Protein AF-A0A7K8MSG9-F1 (afdb_monomer)

Secondary structure (DSSP, 8-state):
-HHHHHTTS-HHHHHHHHHHHHHHHHHHHHGGGG--HHHHHHIIIIIHHHHHHHHHHHHHHHHHHHHHHHHHTSHHHHHHHHHHHHHHHT--HHHHHHHHHHHHHTT--HHHHHHHHHHHHHHTTSB-HHHHHHHHHHHHHHH-TTHHHHHHHHHHTTSS-BPPSHHHHHHHHHHHHHHTTS--TTSHHHHHHHT----HHHHHHHHHT-S---SS---SSS--SGGGGGTTS---HHHHHHHHHHHHTSSTT-HHHHHHTTPPP-------S---------------------------------EEEEEEESS-B-HHHHHHHHHHHHHTTEEEEEEES-B--HHHHHHTTSPPP-

Structure (mmCIF, N/CA/C/O backbone):
data_AF-A0A7K8MSG9-F1
#
_entry.id   AF-A0A7K8MSG9-F1
#
loop_
_atom_site.group_PDB
_atom_site.id
_atom_site.type_symbol
_atom_site.label_atom_id
_atom_site.label_alt_id
_atom_site.label_comp_id
_atom_site.label_asym_id
_atom_site.label_entity_id
_atom_site.label_seq_id
_atom_site.pdbx_PDB_ins_code
_atom_site.Cartn_x
_atom_site.Cartn_y
_atom_site.Cartn_z
_atom_site.occupancy
_atom_site.B_iso_or_equiv
_atom_site.auth_seq_id
_atom_site.auth_comp_id
_atom_site.auth_asym_id
_atom_site.auth_atom_id
_atom_site.pdbx_PDB_model_num
ATOM 1 N N . GLN A 1 1 ? 10.309 -0.200 -21.222 1.00 80.06 1 GLN A N 1
ATOM 2 C CA . GLN A 1 1 ? 11.034 -1.409 -20.773 1.00 80.06 1 GLN A CA 1
ATOM 3 C C . GLN A 1 1 ? 11.572 -1.279 -19.346 1.00 80.06 1 GLN A C 1
ATOM 5 O O . GLN A 1 1 ? 11.318 -2.172 -18.553 1.00 80.06 1 GLN A O 1
ATOM 10 N N . VAL A 1 2 ? 12.239 -0.173 -18.978 1.00 89.00 2 VAL A N 1
ATOM 11 C CA . VAL A 1 2 ? 12.734 0.038 -17.596 1.00 89.00 2 VAL A CA 1
ATOM 12 C C . VAL A 1 2 ? 11.602 -0.042 -16.563 1.00 89.00 2 VAL A C 1
ATOM 14 O O . VAL A 1 2 ? 11.668 -0.854 -15.649 1.00 89.00 2 VAL A O 1
ATOM 17 N N . PHE A 1 3 ? 10.507 0.706 -16.755 1.00 92.88 3 PHE A N 1
ATOM 18 C CA . PHE A 1 3 ? 9.394 0.708 -15.797 1.00 92.88 3 PHE A CA 1
ATOM 19 C C . PHE A 1 3 ? 8.785 -0.681 -15.542 1.00 92.88 3 PHE A C 1
ATOM 21 O O . PHE A 1 3 ? 8.486 -1.024 -14.405 1.00 92.88 3 PHE A O 1
ATOM 28 N N . SER A 1 4 ? 8.633 -1.518 -16.575 1.00 92.62 4 SER A N 1
ATOM 29 C CA . SER A 1 4 ? 8.081 -2.871 -16.414 1.00 92.62 4 SER A CA 1
ATOM 30 C C . SER A 1 4 ? 8.958 -3.790 -15.564 1.00 92.62 4 SER A C 1
ATOM 32 O O . SER A 1 4 ? 8.419 -4.728 -14.990 1.00 92.62 4 SER A O 1
ATOM 34 N N . GLN A 1 5 ? 10.264 -3.516 -15.482 1.00 92.12 5 GLN A N 1
ATOM 35 C CA . GLN A 1 5 ? 11.230 -4.296 -14.703 1.00 92.12 5 GLN A CA 1
ATOM 36 C C . GLN A 1 5 ? 11.330 -3.840 -13.244 1.00 92.12 5 GLN A C 1
ATOM 38 O O . GLN A 1 5 ? 11.799 -4.609 -12.423 1.00 92.12 5 GLN A O 1
ATOM 43 N N . ILE A 1 6 ? 10.890 -2.620 -12.915 1.00 94.88 6 ILE A N 1
ATOM 44 C CA . ILE A 1 6 ? 11.023 -2.062 -11.557 1.00 94.88 6 ILE A CA 1
ATOM 45 C C . ILE A 1 6 ? 9.685 -1.861 -10.840 1.00 94.88 6 ILE A C 1
ATOM 47 O O . ILE A 1 6 ? 9.647 -1.832 -9.618 1.00 94.88 6 ILE A O 1
ATOM 51 N N . ARG A 1 7 ? 8.568 -1.714 -11.567 1.00 95.38 7 ARG A N 1
ATOM 52 C CA . ARG A 1 7 ? 7.274 -1.307 -10.977 1.00 95.38 7 ARG A CA 1
ATOM 53 C C . ARG A 1 7 ? 6.658 -2.315 -10.004 1.00 95.38 7 ARG A C 1
ATOM 55 O O . ARG A 1 7 ? 5.761 -1.940 -9.263 1.00 95.38 7 ARG A O 1
ATOM 62 N N . ASN A 1 8 ? 7.058 -3.584 -10.088 1.00 96.19 8 ASN A N 1
ATOM 63 C CA . ASN A 1 8 ? 6.571 -4.648 -9.208 1.00 96.19 8 ASN A CA 1
ATOM 64 C C . ASN A 1 8 ? 7.660 -5.113 -8.227 1.00 96.19 8 ASN A C 1
ATOM 66 O O . ASN A 1 8 ? 7.416 -6.064 -7.495 1.00 96.19 8 ASN A O 1
ATOM 70 N N . GLU A 1 9 ? 8.845 -4.500 -8.249 1.00 95.06 9 GLU A N 1
ATOM 71 C CA . GLU A 1 9 ? 9.951 -4.836 -7.353 1.00 95.06 9 GLU A CA 1
ATOM 72 C C . GLU A 1 9 ? 9.819 -4.060 -6.045 1.00 95.06 9 GLU A C 1
ATOM 74 O O . GLU A 1 9 ? 9.307 -2.935 -6.025 1.00 95.06 9 GLU A O 1
ATOM 79 N N . HIS A 1 10 ? 10.331 -4.621 -4.950 1.00 94.94 10 HIS A N 1
ATOM 80 C CA . HIS A 1 10 ? 10.470 -3.840 -3.727 1.00 94.94 10 HIS A CA 1
ATOM 81 C C . HIS A 1 10 ? 11.502 -2.719 -3.928 1.00 94.94 10 HIS A C 1
ATOM 83 O O . HIS A 1 10 ? 12.544 -2.904 -4.566 1.00 94.94 10 HIS A O 1
ATOM 89 N N . PHE A 1 11 ? 11.236 -1.543 -3.351 1.00 93.94 11 PHE A N 1
ATOM 90 C CA . PHE A 1 11 ? 12.025 -0.332 -3.598 1.00 93.94 11 PHE A CA 1
ATOM 91 C C . PHE A 1 11 ? 13.523 -0.491 -3.277 1.00 93.94 11 PHE A C 1
ATOM 93 O O . PHE A 1 11 ? 14.358 0.100 -3.961 1.00 93.94 11 PHE A O 1
ATOM 100 N N . SER A 1 12 ? 13.880 -1.329 -2.294 1.00 91.06 12 SER A N 1
ATOM 101 C CA . SER A 1 12 ? 15.281 -1.629 -1.939 1.00 91.06 12 SER A CA 1
ATOM 102 C C . SER A 1 12 ? 16.116 -2.135 -3.120 1.00 91.06 12 SER A C 1
ATOM 104 O O . SER A 1 12 ? 17.319 -1.892 -3.166 1.00 91.06 12 SER A O 1
ATOM 106 N N . ASN A 1 13 ? 15.488 -2.808 -4.087 1.00 91.50 13 ASN A N 1
ATOM 107 C CA . ASN A 1 13 ? 16.180 -3.424 -5.220 1.00 91.50 13 ASN A CA 1
ATOM 108 C C . ASN A 1 13 ? 16.263 -2.485 -6.433 1.00 91.50 13 ASN A C 1
ATOM 110 O O . ASN A 1 13 ? 17.098 -2.675 -7.320 1.00 91.50 13 ASN A O 1
ATOM 114 N N . VAL A 1 14 ? 15.420 -1.447 -6.472 1.00 94.00 14 VAL A N 1
ATOM 115 C CA . VAL A 1 14 ? 15.259 -0.569 -7.638 1.00 94.00 14 VAL A CA 1
ATOM 116 C C . VAL A 1 14 ? 16.525 0.240 -7.905 1.00 94.00 14 VAL A C 1
ATOM 118 O O . VAL A 1 14 ? 16.976 0.304 -9.048 1.00 94.00 14 VAL A O 1
ATOM 121 N N . PHE A 1 15 ? 17.144 0.819 -6.873 1.00 91.06 15 PHE A N 1
ATOM 122 C CA . PHE A 1 15 ? 18.346 1.638 -7.057 1.00 91.06 15 PHE A CA 1
ATOM 123 C C . PHE A 1 15 ? 19.514 0.830 -7.644 1.00 91.06 15 PHE A C 1
ATOM 125 O O . PHE A 1 15 ? 20.137 1.256 -8.619 1.00 91.06 15 PHE A O 1
ATOM 132 N N . GLY A 1 16 ? 19.774 -0.365 -7.100 1.00 91.19 16 GLY A N 1
ATOM 133 C CA . GLY A 1 16 ? 20.823 -1.258 -7.600 1.00 91.19 16 GLY A CA 1
ATOM 134 C C . GLY A 1 16 ? 20.595 -1.651 -9.061 1.00 91.19 16 GLY A C 1
ATOM 135 O O . GLY A 1 16 ? 21.520 -1.588 -9.874 1.00 91.19 16 GLY A O 1
ATOM 136 N N . PHE A 1 17 ? 19.344 -1.959 -9.416 1.00 93.19 17 PHE A N 1
ATOM 137 C CA . PHE A 1 17 ? 18.951 -2.251 -10.792 1.00 93.19 17 PHE A CA 1
ATOM 138 C C . PHE A 1 17 ? 19.199 -1.064 -11.739 1.00 93.19 17 PHE A C 1
ATOM 140 O O . PHE A 1 17 ? 19.834 -1.228 -12.784 1.00 93.19 17 PHE A O 1
ATOM 147 N N . LEU A 1 18 ? 18.740 0.139 -11.376 1.00 94.56 18 LEU A N 1
ATOM 148 C CA . LEU A 1 18 ? 18.904 1.342 -12.201 1.00 94.56 18 LEU A CA 1
ATOM 149 C C . LEU A 1 18 ? 20.381 1.714 -12.380 1.00 94.56 18 LEU A C 1
ATOM 151 O O . LEU A 1 18 ? 20.796 2.055 -13.488 1.00 94.56 18 LEU A O 1
ATOM 155 N N . SER A 1 19 ? 21.184 1.588 -11.321 1.00 92.31 19 SER A N 1
ATOM 156 C CA . SER A 1 19 ? 22.629 1.828 -11.363 1.00 92.31 19 SER A CA 1
ATOM 157 C C . SER A 1 19 ? 23.334 0.857 -12.317 1.00 92.31 19 SER A C 1
ATOM 159 O O . SER A 1 19 ? 24.084 1.280 -13.202 1.00 92.31 19 SER A O 1
ATOM 161 N N . GLN A 1 20 ? 23.027 -0.442 -12.231 1.00 93.75 20 GLN A N 1
ATOM 162 C CA . GLN A 1 20 ? 23.583 -1.431 -13.158 1.00 93.75 20 GLN A CA 1
ATOM 163 C C . GLN A 1 20 ? 23.157 -1.163 -14.606 1.00 93.75 20 GLN A C 1
ATOM 165 O O . GLN A 1 20 ? 23.979 -1.219 -15.523 1.00 93.75 20 GLN A O 1
ATOM 170 N N . LYS A 1 21 ? 21.878 -0.843 -14.819 1.00 93.25 21 LYS A N 1
ATOM 171 C CA . LYS A 1 21 ? 21.335 -0.534 -16.143 1.00 93.25 21 LYS A CA 1
ATOM 172 C C . LYS A 1 21 ? 21.991 0.715 -16.748 1.00 93.25 21 LYS A C 1
ATOM 174 O O . LYS A 1 21 ? 22.278 0.713 -17.942 1.00 93.25 21 LYS A O 1
ATOM 179 N N . SER A 1 22 ? 22.296 1.720 -15.925 1.00 92.69 22 SER A N 1
ATOM 180 C CA . SER A 1 22 ? 23.024 2.935 -16.320 1.00 92.69 22 SER A CA 1
ATOM 181 C C . SER A 1 22 ? 24.440 2.627 -16.797 1.00 92.69 22 SER A C 1
ATOM 183 O O . SER A 1 22 ? 24.808 3.011 -17.907 1.00 92.69 22 SER A O 1
ATOM 185 N N . ARG A 1 23 ? 25.201 1.830 -16.033 1.00 93.25 23 ARG A N 1
ATOM 186 C CA . ARG A 1 23 ? 26.548 1.386 -16.442 1.00 93.25 23 ARG A CA 1
ATOM 187 C C . ARG A 1 23 ? 26.525 0.607 -17.756 1.00 93.25 23 ARG A C 1
ATOM 189 O O . ARG A 1 23 ? 27.346 0.858 -18.634 1.00 93.25 23 ARG A O 1
ATOM 196 N N . ASN A 1 24 ? 25.559 -0.297 -17.916 1.00 92.00 24 ASN A N 1
ATOM 197 C CA . ASN A 1 24 ? 25.412 -1.077 -19.145 1.00 92.00 24 ASN A CA 1
ATOM 198 C C . ASN A 1 24 ? 25.095 -0.185 -20.356 1.00 92.00 24 ASN A C 1
ATOM 200 O O . ASN A 1 24 ? 25.636 -0.410 -21.438 1.00 92.00 24 ASN A O 1
ATOM 204 N N . LEU A 1 25 ? 24.235 0.822 -20.179 1.00 90.69 25 LEU A N 1
ATOM 205 C CA . LEU A 1 25 ? 23.882 1.764 -21.237 1.00 90.69 25 LEU A CA 1
ATOM 206 C C . LEU A 1 25 ? 25.076 2.645 -21.625 1.00 90.69 25 LEU A C 1
ATOM 208 O O . LEU A 1 25 ? 25.345 2.825 -22.811 1.00 90.69 25 LEU A O 1
ATOM 212 N N . GLN A 1 26 ? 25.833 3.132 -20.640 1.00 90.38 26 GLN A N 1
ATOM 213 C CA . GLN A 1 26 ? 27.054 3.901 -20.876 1.00 90.38 26 GLN A CA 1
ATOM 214 C C . GLN A 1 26 ? 28.080 3.086 -21.676 1.00 90.38 26 GLN A C 1
ATOM 216 O O . GLN A 1 26 ? 28.599 3.563 -22.684 1.00 90.38 26 GLN A O 1
ATOM 221 N N . ALA A 1 27 ? 28.279 1.815 -21.313 1.00 90.56 27 ALA A N 1
ATOM 222 C CA . ALA A 1 27 ? 29.161 0.917 -22.051 1.00 90.56 27 ALA A CA 1
ATOM 223 C C . ALA A 1 27 ? 28.727 0.723 -23.516 1.00 90.56 27 ALA A C 1
ATOM 225 O O . ALA A 1 27 ? 29.582 0.601 -24.388 1.00 90.56 27 ALA A O 1
ATOM 226 N N . GLN A 1 28 ? 27.422 0.709 -23.819 1.00 87.44 28 GLN A N 1
ATOM 227 C CA . GLN A 1 28 ? 26.929 0.634 -25.203 1.00 87.44 28 GLN A CA 1
ATOM 228 C C . GLN A 1 28 ? 27.224 1.915 -25.991 1.00 87.44 28 GLN A C 1
ATOM 230 O O . GLN A 1 28 ? 27.624 1.833 -27.150 1.00 87.44 28 GLN A O 1
ATOM 235 N N . TYR A 1 29 ? 27.107 3.086 -25.360 1.00 86.19 29 TYR A N 1
ATOM 236 C CA . TYR A 1 29 ? 27.521 4.346 -25.980 1.00 86.19 29 TYR A CA 1
ATOM 237 C C . TYR A 1 29 ? 29.024 4.394 -26.247 1.00 86.19 29 TYR A C 1
ATOM 239 O O . TYR A 1 29 ? 29.430 4.880 -27.300 1.00 86.19 29 TYR A O 1
ATOM 247 N N . ASP A 1 30 ? 29.852 3.891 -25.334 1.00 87.75 30 ASP A N 1
ATOM 248 C CA . ASP A 1 30 ? 31.307 3.956 -25.479 1.00 87.75 30 ASP A CA 1
ATOM 249 C C . ASP A 1 30 ? 31.843 3.046 -26.596 1.00 87.75 30 ASP A C 1
ATOM 251 O O . ASP A 1 30 ? 32.858 3.385 -27.211 1.00 87.75 30 ASP A O 1
ATOM 255 N N . ARG A 1 31 ? 31.117 1.978 -26.972 1.00 85.44 31 ARG A N 1
ATOM 256 C CA . ARG A 1 31 ? 31.456 1.117 -28.130 1.00 85.44 31 ARG A CA 1
ATOM 257 C C . ARG A 1 31 ? 31.574 1.886 -29.443 1.00 85.44 31 ARG A C 1
ATOM 259 O O . ARG A 1 31 ? 32.339 1.476 -30.311 1.00 85.44 31 ARG A O 1
ATOM 266 N N . ARG A 1 32 ? 30.888 3.029 -29.580 1.00 80.62 32 ARG A N 1
ATOM 267 C CA . ARG A 1 32 ? 30.982 3.889 -30.773 1.00 80.62 32 ARG A CA 1
ATOM 268 C C . ARG A 1 32 ? 32.409 4.366 -31.062 1.00 80.62 32 ARG A C 1
ATOM 270 O O . ARG A 1 32 ? 32.711 4.726 -32.191 1.00 80.62 32 ARG A O 1
ATOM 277 N N . ARG A 1 33 ? 33.280 4.409 -30.044 1.00 80.25 33 ARG A N 1
ATOM 278 C CA . ARG A 1 33 ? 34.649 4.940 -30.155 1.00 80.25 33 ARG A CA 1
ATOM 279 C C . ARG A 1 33 ? 35.606 4.020 -30.926 1.00 80.25 33 ARG A C 1
ATOM 281 O O . ARG A 1 33 ? 36.705 4.461 -31.232 1.00 80.25 33 ARG A O 1
ATOM 288 N N . GLY A 1 34 ? 35.206 2.784 -31.234 1.00 82.00 34 GLY A N 1
ATOM 289 C CA . GLY A 1 34 ? 36.027 1.803 -31.956 1.00 82.00 34 GLY A CA 1
ATOM 290 C C . GLY A 1 34 ? 35.376 1.226 -33.215 1.00 82.00 34 GLY A C 1
ATOM 291 O O . GLY A 1 34 ? 35.821 0.187 -33.687 1.00 82.00 34 GLY A O 1
ATOM 292 N N . MET A 1 35 ? 34.308 1.847 -33.724 1.00 89.06 35 MET A N 1
ATOM 293 C CA . MET A 1 35 ? 33.580 1.363 -34.904 1.00 89.06 35 MET A CA 1
ATOM 294 C C . MET A 1 35 ? 34.211 1.860 -36.208 1.00 89.06 35 MET A C 1
ATOM 296 O O . MET A 1 35 ? 34.631 3.017 -36.294 1.00 89.06 35 MET A O 1
ATOM 300 N N . ASP A 1 36 ? 34.206 1.014 -37.240 1.00 91.12 36 ASP A N 1
ATOM 301 C CA . ASP A 1 36 ? 34.500 1.445 -38.609 1.00 91.12 36 ASP A CA 1
ATOM 302 C C . ASP A 1 36 ? 33.344 2.281 -39.208 1.00 91.12 36 ASP A C 1
ATOM 304 O O . ASP A 1 36 ? 32.271 2.432 -38.619 1.00 91.12 36 ASP A O 1
ATOM 308 N N . ILE A 1 37 ? 33.546 2.847 -40.400 1.00 88.75 37 ILE A N 1
ATOM 309 C CA . ILE A 1 37 ? 32.566 3.738 -41.049 1.00 88.75 37 ILE A CA 1
ATOM 310 C C . ILE A 1 37 ? 31.236 3.022 -41.347 1.00 88.75 37 ILE A C 1
ATOM 312 O O . ILE A 1 37 ? 30.167 3.629 -41.224 1.00 88.75 37 ILE A O 1
ATOM 316 N N . LYS A 1 38 ? 31.279 1.742 -41.733 1.00 91.19 38 LYS A N 1
ATOM 317 C CA . LYS A 1 38 ? 30.081 0.954 -42.048 1.00 91.19 38 LYS A CA 1
ATOM 318 C C . LYS A 1 38 ? 29.300 0.661 -40.767 1.00 91.19 38 LYS A C 1
ATOM 320 O O . LYS A 1 38 ? 28.112 0.965 -40.697 1.00 91.19 38 LYS A O 1
ATOM 325 N N . GLN A 1 39 ? 29.994 0.190 -39.736 1.00 89.75 39 GLN A N 1
ATOM 326 C CA . GLN A 1 39 ? 29.451 -0.057 -38.401 1.00 89.75 39 GLN A CA 1
ATOM 327 C C . GLN A 1 39 ? 28.872 1.216 -37.775 1.00 89.75 39 GLN A C 1
ATOM 329 O O . GLN A 1 39 ? 27.805 1.173 -37.170 1.00 89.75 39 GLN A O 1
ATOM 334 N N . MET A 1 40 ? 29.521 2.369 -37.964 1.00 90.62 40 MET A N 1
ATOM 335 C CA . MET A 1 40 ? 29.016 3.656 -37.483 1.00 90.62 40 MET A CA 1
ATOM 336 C C . MET A 1 40 ? 27.704 4.048 -38.175 1.00 90.62 40 MET A C 1
ATOM 338 O O . MET A 1 40 ? 26.776 4.527 -37.519 1.00 90.62 40 MET A O 1
ATOM 342 N N . LYS A 1 41 ? 27.592 3.835 -39.492 1.00 89.88 41 LYS A N 1
ATOM 343 C CA . LYS A 1 41 ? 26.352 4.103 -40.236 1.00 89.88 41 LYS A CA 1
ATOM 344 C C . LYS A 1 41 ? 25.210 3.199 -39.762 1.00 89.88 41 LYS A C 1
ATOM 346 O O . LYS A 1 41 ? 24.092 3.685 -39.559 1.00 89.88 41 LYS A O 1
ATOM 351 N N . ASP A 1 42 ? 25.494 1.919 -39.544 1.00 89.69 42 ASP A N 1
ATOM 352 C CA . ASP A 1 42 ? 24.520 0.952 -39.031 1.00 89.69 42 ASP A CA 1
ATOM 353 C C . ASP A 1 42 ? 24.086 1.321 -37.601 1.00 89.69 42 ASP A C 1
ATOM 355 O O . ASP A 1 42 ? 22.894 1.444 -37.325 1.00 89.69 42 ASP A O 1
ATOM 359 N N . PHE A 1 43 ? 25.032 1.665 -36.724 1.00 89.00 43 PHE A N 1
ATOM 360 C CA . PHE A 1 43 ? 24.757 2.118 -35.358 1.00 89.00 43 PHE A CA 1
ATOM 361 C C . PHE A 1 43 ? 23.875 3.377 -35.308 1.00 89.00 43 PHE A C 1
ATOM 363 O O . PHE A 1 43 ? 22.890 3.435 -34.564 1.00 89.00 43 PHE A O 1
ATOM 370 N N . VAL A 1 44 ? 24.201 4.400 -36.105 1.00 89.38 44 VAL A N 1
ATOM 371 C CA . VAL A 1 44 ? 23.433 5.656 -36.146 1.00 89.38 44 VAL A CA 1
ATOM 372 C C . VAL A 1 44 ? 22.019 5.422 -36.678 1.00 89.38 44 VAL A C 1
ATOM 374 O O . VAL A 1 44 ? 21.070 6.013 -36.156 1.00 89.38 44 VAL A O 1
ATOM 377 N N . SER A 1 45 ? 21.873 4.574 -37.698 1.00 89.69 45 SER A N 1
ATOM 378 C CA . SER A 1 45 ? 20.581 4.332 -38.347 1.00 89.69 45 SER A CA 1
ATOM 379 C C . SER A 1 45 ? 19.671 3.379 -37.566 1.00 89.69 45 SER A C 1
ATOM 381 O O . SER A 1 45 ? 18.458 3.590 -37.564 1.00 89.69 45 SER A O 1
ATOM 383 N N . GLN A 1 46 ? 20.227 2.380 -36.874 1.00 89.00 46 GLN A N 1
ATOM 384 C CA . GLN A 1 46 ? 19.447 1.303 -36.251 1.00 89.00 46 GLN A CA 1
ATOM 385 C C . GLN A 1 46 ? 19.380 1.390 -34.718 1.00 89.00 46 GLN A C 1
ATOM 387 O O . GLN A 1 46 ? 18.326 1.123 -34.140 1.00 89.00 46 GLN A O 1
ATOM 392 N N . GLU A 1 47 ? 20.453 1.804 -34.037 1.00 89.00 47 GLU A N 1
ATOM 393 C CA . GLU A 1 47 ? 20.573 1.653 -32.574 1.00 89.00 47 GLU A CA 1
ATOM 394 C C . GLU A 1 47 ? 20.474 2.979 -31.805 1.00 89.00 47 GLU A C 1
ATOM 396 O O . GLU A 1 47 ? 19.834 3.055 -30.749 1.00 89.00 47 GLU A O 1
ATOM 401 N N . LEU A 1 48 ? 21.059 4.059 -32.338 1.00 88.25 48 LEU A N 1
ATOM 402 C CA . LEU A 1 48 ? 21.228 5.329 -31.620 1.00 88.25 48 LEU A CA 1
ATOM 403 C C . LEU A 1 48 ? 19.904 5.934 -31.130 1.00 88.25 48 LEU A C 1
ATOM 405 O O . LEU A 1 48 ? 19.839 6.504 -30.037 1.00 88.25 48 LEU A O 1
ATOM 409 N N . LYS A 1 49 ? 18.837 5.823 -31.927 1.00 90.12 49 LYS A N 1
ATOM 410 C CA . LYS A 1 49 ? 17.513 6.337 -31.549 1.00 90.12 49 LYS A CA 1
ATOM 411 C C . LYS A 1 49 ? 16.958 5.598 -30.326 1.00 90.12 49 LYS A C 1
ATOM 413 O O . LYS A 1 49 ? 16.465 6.251 -29.404 1.00 90.12 49 LYS A O 1
ATOM 418 N N . GLY A 1 50 ? 17.079 4.269 -30.302 1.00 89.50 50 GLY A N 1
ATOM 419 C CA . GLY A 1 50 ? 16.660 3.435 -29.173 1.00 89.50 50 GLY A CA 1
ATOM 420 C C . GLY A 1 50 ? 17.469 3.746 -27.915 1.00 89.50 50 GLY A C 1
ATOM 421 O O . GLY A 1 50 ? 16.892 4.032 -26.866 1.00 89.50 50 GLY A O 1
ATOM 422 N N . LEU A 1 51 ? 18.795 3.826 -28.052 1.00 88.88 51 LEU A N 1
ATOM 423 C CA . LEU A 1 51 ? 19.718 4.179 -26.968 1.00 88.88 51 LEU A CA 1
ATOM 424 C C . LEU A 1 51 ? 19.423 5.555 -26.354 1.00 88.88 51 LEU A C 1
ATOM 426 O O . LEU A 1 51 ? 19.473 5.721 -25.133 1.00 88.88 51 LEU A O 1
ATOM 430 N N . LYS A 1 52 ? 19.105 6.567 -27.174 1.00 89.31 52 LYS A N 1
ATOM 431 C CA . LYS A 1 52 ? 18.728 7.908 -26.684 1.00 89.31 52 LYS A CA 1
ATOM 432 C C . LYS A 1 52 ? 17.423 7.877 -25.897 1.00 89.31 52 LYS A C 1
ATOM 434 O O . LYS A 1 52 ? 17.317 8.519 -24.849 1.00 89.31 52 LYS A O 1
ATOM 439 N N . GLN A 1 53 ? 16.431 7.135 -26.384 1.00 90.25 53 GLN A N 1
ATOM 440 C CA . GLN A 1 53 ? 15.156 6.985 -25.690 1.00 90.25 53 GLN A CA 1
ATOM 441 C C . GLN A 1 53 ? 15.327 6.243 -24.359 1.00 90.25 53 GLN A C 1
ATOM 443 O O . GLN A 1 53 ? 14.777 6.678 -23.345 1.00 90.25 53 GLN A O 1
ATOM 448 N N . GLU A 1 54 ? 16.109 5.162 -24.342 1.00 89.81 54 GLU A N 1
ATOM 449 C CA . GLU A 1 54 ? 16.396 4.402 -23.126 1.00 89.81 54 GLU A CA 1
ATOM 450 C C . GLU A 1 54 ? 17.138 5.256 -22.094 1.00 89.81 54 GLU A C 1
ATOM 452 O O . GLU A 1 54 ? 16.739 5.265 -20.930 1.00 89.81 54 GLU A O 1
ATOM 457 N N . HIS A 1 55 ? 18.115 6.063 -22.523 1.00 90.31 55 HIS A N 1
ATOM 458 C CA . HIS A 1 55 ? 18.808 7.014 -21.650 1.00 90.31 55 HIS A CA 1
ATOM 459 C C . HIS A 1 55 ? 17.837 8.003 -21.001 1.00 90.31 55 HIS A C 1
ATOM 461 O O . HIS A 1 55 ? 17.837 8.158 -19.782 1.00 90.31 55 HIS A O 1
ATOM 467 N N . ARG A 1 56 ? 16.963 8.645 -21.790 1.00 91.25 56 ARG A N 1
ATOM 468 C CA . ARG A 1 56 ? 15.978 9.607 -21.266 1.00 91.25 56 ARG A CA 1
ATOM 469 C C . ARG A 1 56 ? 15.054 8.973 -20.222 1.00 91.25 56 ARG A C 1
ATOM 471 O O . ARG A 1 56 ? 14.818 9.569 -19.173 1.00 91.25 56 ARG A O 1
ATOM 478 N N . LEU A 1 57 ? 14.519 7.784 -20.510 1.00 90.44 57 LEU A N 1
ATOM 479 C CA . LEU A 1 57 ? 13.625 7.077 -19.586 1.00 90.44 57 LEU A CA 1
ATOM 480 C C . LEU A 1 57 ? 14.360 6.626 -18.320 1.00 90.44 57 LEU A C 1
ATOM 482 O O . LEU A 1 57 ? 13.800 6.699 -17.228 1.00 90.44 57 LEU A O 1
ATOM 486 N N . LEU A 1 58 ? 15.611 6.187 -18.453 1.00 93.69 58 LEU A N 1
ATOM 487 C CA . LEU A 1 58 ? 16.434 5.793 -17.319 1.00 93.69 58 LEU A CA 1
ATOM 488 C C . LEU A 1 58 ? 16.732 6.983 -16.399 1.00 93.69 58 LEU A C 1
ATOM 490 O O . LEU A 1 58 ? 16.527 6.867 -15.193 1.00 93.69 58 LEU A O 1
ATOM 494 N N . SER A 1 59 ? 17.124 8.135 -16.953 1.00 93.31 59 SER A N 1
ATOM 495 C CA . SER A 1 59 ? 17.348 9.363 -16.176 1.00 93.31 59 SER A CA 1
ATOM 496 C C . SER A 1 59 ? 16.097 9.797 -15.408 1.00 93.31 59 SER A C 1
ATOM 498 O O . SER A 1 59 ? 16.196 10.165 -14.240 1.00 93.31 59 SER A O 1
ATOM 500 N N . LEU A 1 60 ? 14.912 9.694 -16.025 1.00 94.75 60 LEU A N 1
ATOM 501 C CA . LEU A 1 60 ? 13.642 9.984 -15.352 1.00 94.75 60 LEU A CA 1
ATOM 502 C C . LEU A 1 60 ? 13.422 9.070 -14.135 1.00 94.75 60 LEU A C 1
ATOM 504 O O . LEU A 1 60 ? 13.069 9.545 -13.056 1.00 94.75 60 LEU A O 1
ATOM 508 N N . HIS A 1 61 ? 13.644 7.762 -14.291 1.00 95.38 61 HIS A N 1
ATOM 509 C CA . HIS A 1 61 ? 13.473 6.806 -13.196 1.00 95.38 61 HIS A CA 1
ATOM 510 C C . HIS A 1 61 ? 14.525 6.962 -12.093 1.00 95.38 61 HIS A C 1
ATOM 512 O O . HIS A 1 61 ? 14.188 6.772 -10.927 1.00 95.38 61 HIS A O 1
ATOM 518 N N . ILE A 1 62 ? 15.759 7.349 -12.430 1.00 94.50 62 ILE A N 1
ATOM 519 C CA . ILE A 1 62 ? 16.798 7.682 -11.443 1.00 94.50 62 ILE A CA 1
ATOM 520 C C . ILE A 1 62 ? 16.364 8.893 -10.609 1.00 94.50 62 ILE A C 1
ATOM 522 O O . ILE A 1 62 ? 16.325 8.788 -9.386 1.00 94.50 62 ILE A O 1
ATOM 526 N N . GLY A 1 63 ? 15.927 9.989 -11.240 1.00 94.81 63 GLY A N 1
ATOM 527 C CA . GLY A 1 63 ? 15.461 11.180 -10.514 1.00 94.81 63 GLY A CA 1
ATOM 528 C C . GLY A 1 63 ? 14.242 10.911 -9.616 1.00 94.81 63 GLY A C 1
ATOM 529 O O . GLY A 1 63 ? 14.155 11.420 -8.493 1.00 94.81 63 GLY A O 1
ATOM 530 N N . ALA A 1 64 ? 13.322 10.047 -10.065 1.00 94.75 64 ALA A N 1
ATOM 531 C CA . ALA A 1 64 ? 12.209 9.579 -9.238 1.00 94.75 64 ALA A CA 1
ATOM 532 C C . ALA A 1 64 ? 12.697 8.728 -8.050 1.00 94.75 64 ALA A C 1
ATOM 534 O O . ALA A 1 64 ? 12.260 8.938 -6.918 1.00 94.75 64 ALA A O 1
ATOM 535 N N . CYS A 1 65 ? 13.631 7.800 -8.288 1.00 94.88 65 CYS A N 1
ATOM 53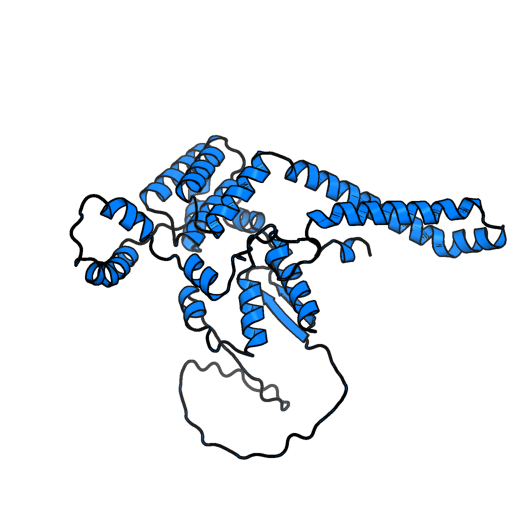6 C CA . CYS A 1 65 ? 14.225 6.959 -7.250 1.00 94.88 65 CYS A CA 1
ATOM 537 C C . CYS A 1 65 ? 14.943 7.797 -6.182 1.00 94.88 65 CYS A C 1
ATOM 539 O O . CYS A 1 65 ? 14.763 7.553 -4.991 1.00 94.88 65 CYS A O 1
ATOM 541 N N . GLU A 1 66 ? 15.711 8.808 -6.586 1.00 94.06 66 GLU A N 1
ATOM 542 C CA . GLU A 1 66 ? 16.395 9.727 -5.670 1.00 94.06 66 GLU A CA 1
ATOM 543 C C . GLU A 1 66 ? 15.407 10.525 -4.814 1.00 94.06 66 GLU A C 1
ATOM 545 O O . GLU A 1 66 ? 15.595 10.651 -3.604 1.00 94.06 66 GLU A O 1
ATOM 550 N N . SER A 1 67 ? 14.322 11.020 -5.416 1.00 95.12 67 SER A N 1
ATOM 551 C CA . SER A 1 67 ? 13.263 11.733 -4.688 1.00 95.12 67 SER A CA 1
ATOM 552 C C . SER A 1 67 ? 12.594 10.853 -3.629 1.00 95.12 67 SER A C 1
ATOM 554 O O . SER A 1 67 ? 12.388 11.296 -2.499 1.00 95.12 67 SER A O 1
ATOM 556 N N . ILE A 1 68 ? 12.305 9.589 -3.960 1.00 94.44 68 ILE A N 1
ATOM 557 C CA . ILE A 1 68 ? 11.744 8.625 -3.002 1.00 94.44 68 ILE A CA 1
ATOM 558 C C . ILE A 1 68 ? 12.759 8.315 -1.895 1.00 94.44 68 ILE A C 1
ATOM 560 O O . ILE A 1 68 ? 12.394 8.306 -0.718 1.00 94.44 68 ILE A O 1
ATOM 564 N N . MET A 1 69 ? 14.035 8.113 -2.244 1.00 91.81 69 MET A N 1
ATOM 565 C CA . MET A 1 69 ? 15.094 7.814 -1.276 1.00 91.81 69 MET A CA 1
ATOM 566 C C . MET A 1 69 ? 15.245 8.938 -0.246 1.00 91.81 69 MET A C 1
ATOM 568 O O . MET A 1 69 ? 15.269 8.660 0.950 1.00 91.81 69 MET A O 1
ATOM 572 N N . LYS A 1 70 ? 15.231 10.203 -0.692 1.00 93.75 70 LYS A N 1
ATOM 573 C CA . LYS A 1 70 ? 15.274 11.382 0.190 1.00 93.75 70 LYS A CA 1
ATOM 574 C C . LYS A 1 70 ? 14.130 11.416 1.206 1.00 93.75 70 LYS A C 1
ATOM 576 O O . LYS A 1 70 ? 14.325 11.932 2.301 1.00 93.75 70 LYS A O 1
ATOM 581 N N . LYS A 1 71 ? 12.937 10.907 0.860 1.00 91.69 71 LYS A N 1
ATOM 582 C CA . LYS A 1 71 ? 11.820 10.780 1.815 1.00 91.69 71 LYS A CA 1
ATOM 583 C C . LYS A 1 71 ? 12.021 9.578 2.741 1.00 91.69 71 LYS A C 1
ATOM 585 O O . LYS A 1 71 ? 11.847 9.725 3.945 1.00 91.69 71 LYS A O 1
ATOM 590 N N . LYS A 1 72 ? 12.425 8.423 2.201 1.00 90.06 72 LYS A N 1
ATOM 591 C CA . LYS A 1 72 ? 12.613 7.178 2.965 1.00 90.06 72 LYS A CA 1
ATOM 592 C C . LYS A 1 72 ? 13.678 7.310 4.059 1.00 90.06 72 LYS A C 1
ATOM 594 O O . LYS A 1 72 ? 13.532 6.686 5.098 1.00 90.06 72 LYS A O 1
ATOM 599 N N . THR A 1 73 ? 14.728 8.103 3.858 1.00 90.00 73 THR A N 1
ATOM 600 C CA . THR A 1 73 ? 15.805 8.280 4.853 1.00 90.00 73 THR A CA 1
ATOM 601 C C . THR A 1 73 ? 15.461 9.249 5.986 1.00 90.00 73 THR A C 1
ATOM 603 O O . THR A 1 73 ? 16.278 9.427 6.884 1.00 90.00 73 THR A O 1
ATOM 606 N N . LYS A 1 74 ? 14.296 9.912 5.956 1.00 92.88 74 LYS A N 1
ATOM 607 C CA . LYS A 1 74 ? 13.880 10.812 7.040 1.00 92.88 74 LYS A CA 1
ATOM 608 C C . LYS A 1 74 ? 13.485 10.017 8.282 1.00 92.88 74 LYS A C 1
ATOM 610 O O . LYS A 1 74 ? 12.817 8.993 8.161 1.00 92.88 74 LYS A O 1
ATOM 615 N N . GLN A 1 75 ? 13.839 10.537 9.456 1.00 91.56 75 GLN A N 1
ATOM 616 C CA . GLN A 1 75 ? 13.500 9.928 10.743 1.00 91.56 75 GLN A CA 1
ATOM 617 C C . GLN A 1 75 ? 11.984 9.765 10.917 1.00 91.56 75 GLN A C 1
ATOM 619 O O . GLN A 1 75 ? 11.540 8.646 11.154 1.00 91.56 75 GLN A O 1
ATOM 624 N N . ASP A 1 76 ? 11.194 10.814 10.653 1.00 90.31 76 ASP A N 1
ATOM 625 C CA . ASP A 1 76 ? 9.725 10.758 10.774 1.00 90.31 76 ASP A CA 1
ATOM 626 C C . ASP A 1 76 ? 9.110 9.613 9.937 1.00 90.31 76 ASP A C 1
ATOM 628 O O . ASP A 1 76 ? 8.159 8.950 10.349 1.00 90.31 76 ASP A O 1
ATOM 632 N N . PHE A 1 77 ? 9.676 9.334 8.753 1.00 92.75 77 PHE A N 1
ATOM 633 C CA . PHE A 1 77 ? 9.214 8.233 7.904 1.00 92.75 77 PHE A CA 1
ATOM 634 C C . PHE A 1 77 ? 9.516 6.866 8.532 1.00 92.75 77 PHE A C 1
ATOM 636 O O . PHE A 1 77 ? 8.677 5.970 8.476 1.00 92.75 77 PHE A O 1
ATOM 643 N N . GLN A 1 78 ? 10.701 6.694 9.121 1.00 93.69 78 GLN A N 1
ATOM 644 C CA . GLN A 1 78 ? 11.088 5.442 9.779 1.00 93.69 78 GLN A CA 1
ATOM 645 C C . GLN A 1 78 ? 10.252 5.180 11.032 1.00 93.69 78 GLN A C 1
ATOM 647 O O . GLN A 1 78 ? 9.819 4.050 11.249 1.00 93.69 78 GLN A O 1
ATOM 652 N N . GLU A 1 79 ? 9.977 6.218 11.820 1.00 94.19 79 GLU A N 1
ATOM 653 C CA . GLU A 1 79 ? 9.121 6.123 13.006 1.00 94.19 79 GLU A CA 1
ATOM 654 C C . GLU A 1 79 ? 7.673 5.786 12.630 1.00 94.19 79 GLU A C 1
ATOM 656 O O . GLU A 1 79 ? 7.078 4.896 13.235 1.00 94.19 79 GLU A O 1
ATOM 661 N N . THR A 1 80 ? 7.149 6.389 11.556 1.00 95.25 80 THR A N 1
ATOM 662 C CA . THR A 1 80 ? 5.821 6.046 11.018 1.00 95.25 80 THR A CA 1
ATOM 663 C C . THR A 1 80 ? 5.745 4.577 10.601 1.00 95.25 80 THR A C 1
ATOM 665 O O . THR A 1 80 ? 4.814 3.877 10.989 1.00 95.25 80 THR A O 1
ATOM 668 N N . ILE A 1 81 ? 6.732 4.083 9.845 1.00 94.62 81 ILE A N 1
ATOM 669 C CA . ILE A 1 81 ? 6.784 2.671 9.427 1.00 94.62 81 ILE A CA 1
ATOM 670 C C . ILE A 1 81 ? 6.890 1.740 10.637 1.00 94.62 81 ILE A C 1
ATOM 672 O O . ILE A 1 81 ? 6.224 0.707 10.672 1.00 94.62 81 ILE A O 1
ATOM 676 N N . LYS A 1 82 ? 7.691 2.107 11.644 1.00 94.62 82 LYS A N 1
ATOM 677 C CA . LYS A 1 82 ? 7.805 1.342 12.889 1.00 94.62 82 LYS A CA 1
ATOM 678 C C . LYS A 1 82 ? 6.447 1.230 13.586 1.00 94.62 82 LYS A C 1
ATOM 680 O O . LYS A 1 82 ? 6.056 0.122 13.933 1.00 94.62 82 LYS A O 1
ATOM 685 N N . ALA A 1 83 ? 5.718 2.337 13.729 1.00 95.50 83 ALA A N 1
ATOM 686 C CA . ALA A 1 83 ? 4.380 2.331 14.316 1.00 95.50 83 ALA A CA 1
ATOM 687 C C . ALA A 1 83 ? 3.388 1.496 13.483 1.00 95.50 83 ALA A C 1
ATOM 689 O O . ALA A 1 83 ? 2.659 0.680 14.044 1.00 95.50 83 ALA A O 1
ATOM 690 N N . GLU A 1 84 ? 3.389 1.631 12.149 1.00 96.06 84 GLU A N 1
ATOM 691 C CA . GLU A 1 84 ? 2.550 0.806 11.265 1.00 96.06 84 GLU A CA 1
ATOM 692 C C . GLU A 1 84 ? 2.838 -0.699 11.461 1.00 96.06 84 GLU A C 1
ATOM 694 O O . GLU A 1 84 ? 1.902 -1.490 11.579 1.00 96.06 84 GLU A O 1
ATOM 699 N N . HIS A 1 85 ? 4.110 -1.102 11.555 1.00 94.81 85 HIS A N 1
ATOM 700 C CA . HIS A 1 85 ? 4.496 -2.500 11.783 1.00 94.81 85 HIS A CA 1
ATOM 701 C C . HIS A 1 85 ? 4.099 -3.002 13.179 1.00 94.81 85 HIS A C 1
ATOM 703 O O . HIS A 1 85 ? 3.495 -4.070 13.281 1.00 94.81 85 HIS A O 1
ATOM 709 N N . SER A 1 86 ? 4.356 -2.226 14.240 1.00 93.38 86 SER A N 1
ATOM 710 C CA . SER A 1 86 ? 3.965 -2.581 15.613 1.00 93.38 86 SER A CA 1
ATOM 711 C C . SER A 1 86 ? 2.458 -2.838 15.726 1.00 93.38 86 SER A C 1
ATOM 713 O O . SER A 1 86 ? 2.042 -3.849 16.299 1.00 93.38 86 SER A O 1
ATOM 715 N N . LEU A 1 87 ? 1.634 -1.993 15.094 1.00 94.31 87 LEU A N 1
ATOM 716 C CA . LEU A 1 87 ? 0.179 -2.170 15.047 1.00 94.31 87 LEU A CA 1
ATOM 717 C C . LEU A 1 87 ? -0.236 -3.457 14.318 1.00 94.31 87 LEU A C 1
ATOM 719 O O . LEU A 1 87 ? -1.121 -4.175 14.786 1.00 94.31 87 LEU A O 1
ATOM 723 N N . LEU A 1 88 ? 0.408 -3.777 13.193 1.00 94.12 88 LEU A N 1
ATOM 724 C CA . LEU A 1 88 ? 0.127 -4.994 12.421 1.00 94.12 88 LEU A CA 1
ATOM 725 C C . LEU A 1 88 ? 0.516 -6.272 13.180 1.00 94.12 88 LEU A C 1
ATOM 727 O O . LEU A 1 88 ? -0.205 -7.273 13.135 1.00 94.12 88 LEU A O 1
ATOM 731 N N . GLU A 1 89 ? 1.633 -6.239 13.901 1.00 90.19 89 GLU A N 1
ATOM 732 C CA . GLU A 1 89 ? 2.085 -7.338 14.759 1.00 90.19 89 GLU A CA 1
ATOM 733 C C . GLU A 1 89 ? 1.248 -7.450 16.045 1.00 90.19 89 GLU A C 1
ATOM 735 O O . GLU A 1 89 ? 1.130 -8.529 16.640 1.00 90.19 89 GLU A O 1
ATOM 740 N N . GLY A 1 90 ? 0.602 -6.351 16.439 1.00 86.56 90 GLY A N 1
ATOM 741 C CA . GLY A 1 90 ? -0.203 -6.255 17.647 1.00 86.56 90 GLY A CA 1
ATOM 742 C C . GLY A 1 90 ? 0.635 -6.120 18.921 1.00 86.56 90 GLY A C 1
ATOM 743 O O . GLY A 1 90 ? 0.185 -6.573 19.985 1.00 86.56 90 GLY A O 1
ATOM 744 N N . PHE A 1 91 ? 1.831 -5.543 18.793 1.00 85.56 91 PHE A N 1
ATOM 745 C CA . PHE A 1 91 ? 2.738 -5.167 19.878 1.00 85.56 91 PHE A CA 1
ATOM 746 C C . PHE A 1 91 ? 2.714 -3.654 20.097 1.00 85.56 91 PHE A C 1
ATOM 748 O O . PHE A 1 91 ? 2.282 -2.905 19.225 1.00 85.56 91 PHE A O 1
ATOM 755 N N . ASP A 1 92 ? 3.162 -3.217 21.275 1.00 86.50 92 ASP A N 1
ATOM 756 C CA . ASP A 1 92 ? 3.416 -1.807 21.590 1.00 86.50 92 ASP A CA 1
ATOM 757 C C . ASP A 1 92 ? 2.261 -0.860 21.197 1.00 86.50 92 ASP A C 1
ATOM 759 O O . ASP A 1 92 ? 2.447 0.213 20.620 1.00 86.50 92 ASP A O 1
ATOM 763 N N . VAL A 1 93 ? 1.017 -1.289 21.457 1.00 88.81 93 VAL A N 1
ATOM 764 C CA . VAL A 1 93 ? -0.197 -0.547 21.064 1.00 88.81 93 VAL A CA 1
ATOM 765 C C . VAL A 1 93 ? -0.268 0.799 21.787 1.00 88.81 93 VAL A C 1
ATOM 767 O O . VAL A 1 93 ? -0.723 1.789 21.213 1.00 88.81 93 VAL A O 1
ATOM 770 N N . ARG A 1 94 ? 0.206 0.861 23.038 1.00 90.62 94 ARG A N 1
ATOM 771 C CA . ARG A 1 94 ? 0.234 2.104 23.823 1.00 90.62 94 ARG A CA 1
ATOM 772 C C . ARG A 1 94 ? 1.256 3.077 23.254 1.00 90.62 94 ARG A C 1
ATOM 774 O O . ARG A 1 94 ? 0.921 4.229 23.029 1.00 90.62 94 ARG A O 1
ATOM 781 N N . GLU A 1 95 ? 2.455 2.597 22.955 1.00 93.12 95 GLU A N 1
ATOM 782 C CA . GLU A 1 95 ? 3.535 3.367 22.344 1.00 93.12 95 GLU A CA 1
ATOM 783 C C . GLU A 1 95 ? 3.124 3.862 20.954 1.00 93.12 95 GLU A C 1
ATOM 785 O O . GLU A 1 95 ? 3.342 5.023 20.621 1.00 93.12 95 GLU A O 1
ATOM 790 N N . SER A 1 96 ? 2.455 3.013 20.170 1.00 95.00 96 SER A N 1
ATOM 791 C CA . SER A 1 96 ? 1.883 3.390 18.874 1.00 95.00 96 SER A CA 1
ATOM 792 C C . SER A 1 96 ? 0.798 4.457 19.030 1.00 95.00 96 SER A C 1
ATOM 794 O O . SER A 1 96 ? 0.730 5.382 18.228 1.00 95.00 96 SER A O 1
ATOM 796 N N . THR A 1 97 ? -0.027 4.374 20.079 1.00 95.44 97 THR A N 1
ATOM 797 C CA . THR A 1 97 ? -1.028 5.405 20.396 1.00 95.44 97 THR A CA 1
ATOM 798 C C . THR A 1 97 ? -0.354 6.725 20.767 1.00 95.44 97 THR A C 1
ATOM 800 O O . THR A 1 97 ? -0.706 7.751 20.195 1.00 95.44 97 THR A O 1
ATOM 803 N N . SER A 1 98 ? 0.662 6.707 21.635 1.00 96.81 98 SER A N 1
ATOM 804 C CA . SER A 1 98 ? 1.430 7.905 21.999 1.00 96.81 98 SER A CA 1
ATOM 805 C C . SER A 1 98 ? 2.162 8.521 20.805 1.00 96.81 98 SER A C 1
ATOM 807 O O . SER A 1 98 ? 2.197 9.740 20.677 1.00 96.81 98 SER A O 1
ATOM 809 N N . PHE A 1 99 ? 2.687 7.703 19.889 1.00 97.50 99 PHE A N 1
ATOM 810 C CA . PHE A 1 99 ? 3.254 8.195 18.632 1.00 97.50 99 PHE A CA 1
ATOM 811 C C . PHE A 1 99 ? 2.202 8.916 17.774 1.00 97.50 99 PHE A C 1
ATOM 813 O O . PHE A 1 99 ? 2.491 9.955 17.185 1.00 97.50 99 PHE A O 1
ATOM 820 N N . ILE A 1 100 ? 0.970 8.397 17.713 1.00 98.12 100 ILE A N 1
ATOM 821 C CA . ILE A 1 100 ? -0.133 9.048 16.990 1.00 98.12 100 ILE A CA 1
ATOM 822 C C . ILE A 1 100 ? -0.503 10.386 17.639 1.00 98.12 100 ILE A C 1
ATOM 824 O O . ILE A 1 100 ? -0.713 11.353 16.908 1.00 98.12 100 ILE A O 1
ATOM 828 N N . GLU A 1 101 ? -0.566 10.451 18.972 1.00 97.88 101 GLU A N 1
ATOM 829 C CA . GLU A 1 101 ? -0.787 11.702 19.717 1.00 97.88 101 GLU A CA 1
ATOM 830 C C . GLU A 1 101 ? 0.300 12.729 19.374 1.00 97.88 101 GLU A C 1
ATOM 832 O O . GLU A 1 101 ? -0.015 13.812 18.885 1.00 97.88 101 GLU A O 1
ATOM 837 N N . GLU A 1 102 ? 1.579 12.353 19.474 1.00 97.44 102 GLU A N 1
ATOM 838 C CA . GLU A 1 102 ? 2.695 13.243 19.127 1.00 97.44 102 GLU A CA 1
ATOM 839 C C . GLU A 1 102 ? 2.628 13.709 17.662 1.00 97.44 102 GLU A C 1
ATOM 841 O O . GLU A 1 102 ? 2.847 14.884 17.357 1.00 97.44 102 GLU A O 1
ATOM 846 N N . HIS A 1 103 ? 2.283 12.811 16.736 1.00 97.44 103 HIS A N 1
ATOM 847 C CA . HIS A 1 103 ? 2.136 13.137 15.318 1.00 97.44 103 HIS A CA 1
ATOM 848 C C . HIS A 1 103 ? 0.998 14.147 15.065 1.00 97.44 103 HIS A C 1
ATOM 850 O O . HIS A 1 103 ? 1.093 14.974 14.150 1.00 97.44 103 HIS A O 1
ATOM 856 N N . ILE A 1 104 ? -0.082 14.092 15.855 1.00 98.19 104 ILE A N 1
ATOM 857 C CA . ILE A 1 104 ? -1.189 15.062 15.824 1.00 98.19 104 ILE A CA 1
ATOM 858 C C . ILE A 1 104 ? -0.755 16.395 16.440 1.00 98.19 104 ILE A C 1
ATOM 860 O O . ILE A 1 104 ? -0.978 17.443 15.830 1.00 98.19 104 ILE A O 1
ATOM 864 N N . ASP A 1 105 ? -0.116 16.360 17.605 1.00 97.12 105 ASP A N 1
ATOM 865 C CA . ASP A 1 105 ? 0.317 17.549 18.345 1.00 97.12 105 ASP A CA 1
ATOM 866 C C . ASP A 1 105 ? 1.371 18.350 17.569 1.00 97.12 105 ASP A C 1
ATOM 868 O O . ASP A 1 105 ? 1.334 19.581 17.535 1.00 97.12 105 ASP A O 1
ATOM 872 N N . ARG A 1 106 ? 2.273 17.659 16.861 1.00 96.56 106 ARG A N 1
ATOM 873 C CA . ARG A 1 106 ? 3.266 18.265 15.955 1.00 96.56 106 ARG A CA 1
ATOM 874 C C . ARG A 1 106 ? 2.677 18.745 14.625 1.00 96.56 106 ARG A C 1
ATOM 876 O O . ARG A 1 106 ? 3.416 19.318 13.826 1.00 96.56 106 ARG A O 1
ATOM 883 N N . GLN A 1 107 ? 1.392 18.493 14.363 1.00 96.31 107 GLN A N 1
ATOM 884 C CA . GLN A 1 107 ? 0.702 18.834 13.113 1.00 96.31 107 GLN A CA 1
ATOM 885 C C . GLN A 1 107 ? 1.426 18.324 11.851 1.00 96.31 107 GLN A C 1
ATOM 887 O O . GLN A 1 107 ? 1.484 19.018 10.835 1.00 96.31 107 GLN A O 1
ATOM 892 N N . VAL A 1 108 ? 1.992 17.111 11.894 1.00 94.62 108 VAL A N 1
ATOM 893 C CA . VAL A 1 108 ? 2.836 16.593 10.798 1.00 94.62 108 VAL A CA 1
ATOM 894 C C . VAL A 1 108 ? 2.044 16.468 9.492 1.00 94.62 108 VAL A C 1
ATOM 896 O O . VAL A 1 108 ? 2.483 16.945 8.444 1.00 94.62 108 VAL A O 1
ATOM 899 N N . SER A 1 109 ? 0.876 15.821 9.537 1.00 95.06 109 SER A N 1
ATOM 900 C CA . SER A 1 109 ? -0.017 15.687 8.383 1.00 95.06 109 SER A CA 1
ATOM 901 C C . SER A 1 109 ? -1.395 15.172 8.813 1.00 95.06 109 SER A C 1
ATOM 903 O O . SER A 1 109 ? -1.480 14.083 9.394 1.00 95.06 109 SER A O 1
ATOM 905 N N . PRO A 1 110 ? -2.496 15.869 8.463 1.00 95.38 110 PRO A N 1
ATOM 906 C CA . PRO A 1 110 ? -3.847 15.441 8.825 1.00 95.38 110 PRO A CA 1
ATOM 907 C C . PRO A 1 110 ? -4.212 14.080 8.218 1.00 95.38 110 PRO A C 1
ATOM 909 O O . PRO A 1 110 ? -4.878 13.269 8.865 1.00 95.38 110 PRO A O 1
ATOM 912 N N . ILE A 1 111 ? -3.756 13.803 6.992 1.00 96.00 111 ILE A N 1
ATOM 913 C CA . ILE A 1 111 ? -4.029 12.545 6.284 1.00 96.00 111 ILE A CA 1
ATOM 914 C C . ILE A 1 111 ? -3.250 11.386 6.905 1.00 96.00 111 ILE A C 1
ATOM 916 O O . ILE A 1 111 ? -3.801 10.300 7.077 1.00 96.00 111 ILE A O 1
ATOM 920 N N . GLU A 1 112 ? -1.972 11.591 7.234 1.00 96.06 112 GLU A N 1
ATOM 921 C CA . GLU A 1 112 ? -1.140 10.536 7.828 1.00 96.06 112 GLU A CA 1
ATOM 922 C C . GLU A 1 112 ? -1.607 10.219 9.260 1.00 96.06 112 GLU A C 1
ATOM 924 O O . GLU A 1 112 ? -1.785 9.043 9.576 1.00 96.06 112 GLU A O 1
ATOM 929 N N . SER A 1 113 ? -1.971 11.232 10.060 1.00 97.19 113 SER A N 1
ATOM 930 C CA . SER A 1 113 ? -2.617 11.030 11.367 1.00 97.19 113 SER A CA 1
ATOM 931 C C . SER A 1 113 ? -3.910 10.206 11.259 1.00 97.19 113 SER A C 1
ATOM 933 O O . SER A 1 113 ? -4.059 9.218 11.976 1.00 97.19 113 SER A O 1
ATOM 935 N N . LEU A 1 114 ? -4.829 10.544 10.338 1.00 97.12 114 LEU A N 1
ATOM 936 C CA . LEU A 1 114 ? -6.074 9.773 10.160 1.00 97.12 114 LEU A CA 1
ATOM 937 C C . LEU A 1 114 ? -5.808 8.326 9.754 1.00 97.12 114 LEU A C 1
ATOM 939 O O . LEU A 1 114 ? -6.482 7.419 10.242 1.00 97.12 114 LEU A O 1
ATOM 943 N N . ARG A 1 115 ? -4.824 8.095 8.879 1.00 97.62 115 ARG A N 1
ATOM 944 C CA . ARG A 1 115 ? -4.439 6.740 8.469 1.00 97.62 115 ARG A CA 1
ATOM 945 C C . ARG A 1 115 ? -3.962 5.907 9.650 1.00 97.62 115 ARG A C 1
ATOM 947 O O . ARG A 1 115 ? -4.402 4.768 9.771 1.00 97.62 115 ARG A O 1
ATOM 954 N N . LEU A 1 116 ? -3.098 6.461 10.499 1.00 97.88 116 LEU A N 1
ATOM 955 C CA . LEU A 1 116 ? -2.590 5.757 11.677 1.00 97.88 116 LEU A CA 1
ATOM 956 C C . LEU A 1 116 ? -3.714 5.471 12.681 1.00 97.88 116 LEU A C 1
ATOM 958 O O . LEU A 1 116 ? -3.820 4.353 13.178 1.00 97.88 116 LEU A O 1
ATOM 962 N N . MET A 1 117 ? -4.613 6.436 12.906 1.00 98.06 117 MET A N 1
ATOM 963 C CA . MET A 1 117 ? -5.801 6.237 13.746 1.00 98.06 117 MET A CA 1
ATOM 964 C C . MET A 1 117 ? -6.719 5.132 13.203 1.00 98.06 117 MET A C 1
ATOM 966 O O . MET A 1 117 ? -7.197 4.294 13.968 1.00 98.06 117 MET A O 1
ATOM 970 N N . CYS A 1 118 ? -6.957 5.103 11.887 1.00 98.06 118 CYS A N 1
ATOM 971 C CA . CYS A 1 118 ? -7.746 4.047 11.251 1.00 98.06 118 CYS A CA 1
ATOM 972 C C . CYS A 1 118 ? -7.045 2.689 11.350 1.00 98.06 118 CYS A C 1
ATOM 974 O O . CYS A 1 118 ? -7.698 1.692 11.639 1.00 98.06 118 CYS A O 1
ATOM 976 N N . LEU A 1 119 ? -5.725 2.637 11.143 1.00 97.56 119 LEU A N 1
ATOM 977 C CA . LEU A 1 119 ? -4.958 1.401 11.278 1.00 97.56 119 LEU A CA 1
ATOM 978 C C . LEU A 1 119 ? -5.080 0.843 12.698 1.00 97.56 119 LEU A C 1
ATOM 980 O O . LEU A 1 119 ? -5.476 -0.308 12.838 1.00 97.56 119 LEU A O 1
ATOM 984 N N . LEU A 1 120 ? -4.855 1.675 13.721 1.00 96.94 120 LEU A N 1
ATOM 985 C CA . LEU A 1 120 ? -5.029 1.305 15.128 1.00 96.94 120 LEU A CA 1
ATOM 986 C C . LEU A 1 120 ? -6.448 0.781 15.405 1.00 96.94 120 LEU A C 1
ATOM 988 O O . LEU A 1 120 ? -6.621 -0.267 16.025 1.00 96.94 120 LEU A O 1
ATOM 992 N N . SER A 1 121 ? -7.474 1.478 14.909 1.00 96.12 121 SER A N 1
ATOM 993 C CA . SER A 1 121 ? -8.869 1.047 15.052 1.00 96.12 121 SER A CA 1
ATOM 994 C C . SER A 1 121 ? -9.118 -0.310 14.385 1.00 96.12 121 SER A C 1
ATOM 996 O O . SER A 1 121 ? -9.756 -1.177 14.974 1.00 96.12 121 SER A O 1
ATOM 998 N N . ILE A 1 122 ? -8.617 -0.538 13.172 1.00 94.31 122 ILE A N 1
ATOM 999 C CA . ILE A 1 122 ? -8.822 -1.800 12.446 1.00 94.31 122 ILE A CA 1
ATOM 1000 C C . ILE A 1 122 ? -8.071 -2.954 13.121 1.00 94.31 122 ILE A C 1
ATOM 1002 O O . ILE A 1 122 ? -8.614 -4.055 13.237 1.00 94.31 122 ILE A O 1
ATOM 1006 N N . THR A 1 123 ? -6.842 -2.723 13.590 1.00 93.50 123 THR A N 1
ATOM 1007 C CA . THR A 1 123 ? -6.033 -3.766 14.235 1.00 93.50 123 THR A CA 1
ATOM 1008 C C . THR A 1 123 ? -6.560 -4.144 15.612 1.00 93.50 123 THR A C 1
ATOM 1010 O O . THR A 1 123 ? -6.337 -5.278 16.027 1.00 93.50 123 THR A O 1
ATOM 1013 N N . GLU A 1 124 ? -7.321 -3.273 16.282 1.00 90.94 124 GLU A N 1
ATOM 1014 C CA . GLU A 1 124 ? -7.822 -3.480 17.650 1.00 90.94 124 GLU A CA 1
ATOM 1015 C C . GLU A 1 124 ? -9.361 -3.609 17.760 1.00 90.94 124 GLU A C 1
ATOM 1017 O O . GLU A 1 124 ? -9.900 -3.608 18.866 1.00 90.94 124 GLU A O 1
ATOM 1022 N N . ASN A 1 125 ? -10.082 -3.802 16.641 1.00 90.75 125 ASN A N 1
ATOM 1023 C CA . ASN A 1 125 ? -11.560 -3.870 16.592 1.00 90.75 125 ASN A CA 1
ATOM 1024 C C . ASN A 1 125 ? -12.250 -2.623 17.196 1.00 90.75 125 ASN A C 1
ATOM 1026 O O . ASN A 1 125 ? -13.222 -2.719 17.948 1.00 90.75 125 ASN A O 1
ATOM 1030 N N . GLY A 1 126 ? -11.746 -1.443 16.856 1.00 92.56 126 GLY A N 1
ATOM 1031 C CA . GLY A 1 126 ? -12.174 -0.158 17.393 1.00 92.56 126 GLY A CA 1
ATOM 1032 C C . GLY A 1 126 ? -11.276 0.322 18.529 1.00 92.56 126 GLY A C 1
ATOM 1033 O O . GLY A 1 126 ? -10.549 -0.446 19.159 1.00 92.56 126 GLY A O 1
ATOM 1034 N N . LEU A 1 127 ? -11.349 1.618 18.811 1.00 93.06 127 LEU A N 1
ATOM 1035 C CA . LEU A 1 127 ? -10.620 2.262 19.899 1.00 93.06 127 LEU A CA 1
ATOM 1036 C C . LEU A 1 127 ? -11.427 2.224 21.197 1.00 93.06 127 LEU A C 1
ATOM 1038 O O . LEU A 1 127 ? -12.659 2.308 21.189 1.00 93.06 127 LEU A O 1
ATOM 1042 N N . ILE A 1 128 ? -10.736 2.164 22.333 1.00 90.88 128 ILE A N 1
ATOM 1043 C CA . ILE A 1 128 ? -11.372 2.321 23.644 1.00 90.88 128 ILE A CA 1
ATOM 1044 C C . ILE A 1 128 ? -12.066 3.699 23.678 1.00 90.88 128 ILE A C 1
ATOM 1046 O O . ILE A 1 128 ? -11.452 4.683 23.265 1.00 90.88 128 ILE A O 1
ATOM 1050 N N . PRO A 1 129 ? -13.315 3.831 24.179 1.00 92.75 129 PRO A N 1
ATOM 1051 C CA . PRO A 1 129 ? -14.070 5.090 24.098 1.00 92.75 129 PRO A CA 1
ATOM 1052 C C . PRO A 1 129 ? -13.348 6.319 24.671 1.00 92.75 129 PRO A C 1
ATOM 1054 O O . PRO A 1 129 ? -13.512 7.435 24.173 1.00 92.75 129 PRO A O 1
ATOM 1057 N N . LYS A 1 130 ? -12.529 6.122 25.714 1.00 93.25 130 LYS A N 1
ATOM 1058 C CA . LYS A 1 130 ? -11.676 7.172 26.287 1.00 93.25 130 LYS A CA 1
ATOM 1059 C C . LYS A 1 130 ? -10.623 7.644 25.279 1.00 93.25 130 LYS A C 1
ATOM 1061 O O . LYS A 1 130 ? -10.530 8.843 25.031 1.00 93.25 130 LYS A O 1
ATOM 1066 N N . ASP A 1 131 ? -9.890 6.710 24.684 1.00 93.31 131 ASP A N 1
ATOM 1067 C CA . ASP A 1 131 ? -8.793 6.993 23.754 1.00 93.31 131 ASP A CA 1
ATOM 1068 C C . ASP A 1 131 ? -9.332 7.557 22.437 1.00 93.31 131 ASP A C 1
ATOM 1070 O O . ASP A 1 131 ? -8.816 8.550 21.933 1.00 93.31 131 ASP A O 1
ATOM 1074 N N . TYR A 1 132 ? -10.456 7.023 21.942 1.00 96.62 132 TYR A N 1
ATOM 1075 C CA . TYR A 1 132 ? -11.174 7.581 20.794 1.00 96.62 132 TYR A CA 1
ATOM 1076 C C . TYR A 1 132 ? -11.526 9.055 21.015 1.00 96.62 132 TYR A C 1
ATOM 1078 O O . TYR A 1 132 ? -11.282 9.898 20.151 1.00 96.62 132 TYR A O 1
ATOM 1086 N N . ARG A 1 133 ? -12.104 9.383 22.181 1.00 97.06 133 ARG A N 1
ATOM 1087 C CA . ARG A 1 133 ? -12.474 10.762 22.521 1.00 97.06 133 ARG A CA 1
ATOM 1088 C C . ARG A 1 133 ? -11.241 11.651 22.644 1.00 97.06 133 ARG A C 1
ATOM 1090 O O . ARG A 1 133 ? -11.294 12.779 22.158 1.00 97.06 133 ARG A O 1
ATOM 1097 N N . SER A 1 1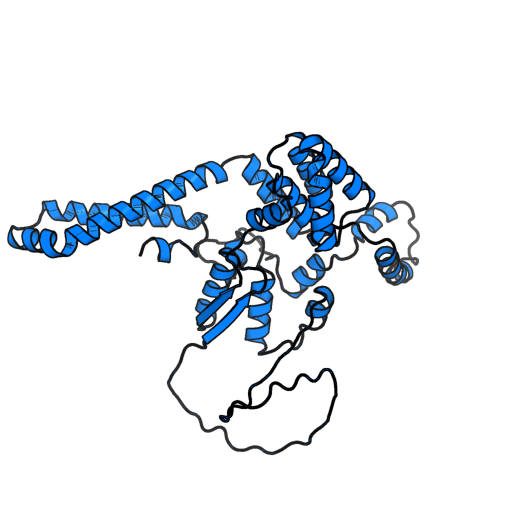34 ? -10.170 11.153 23.263 1.00 97.44 134 SER A N 1
ATOM 1098 C CA . SER A 1 134 ? -8.898 11.871 23.405 1.00 97.44 134 SER A CA 1
ATOM 1099 C C . SER A 1 134 ? -8.317 12.225 22.036 1.00 97.44 134 SER A C 1
ATOM 1101 O O . SER A 1 134 ? -8.247 13.404 21.691 1.00 97.44 134 SER A O 1
ATOM 1103 N N . LEU A 1 135 ? -8.044 11.214 21.206 1.00 98.06 135 LEU A N 1
ATOM 1104 C CA . LEU A 1 135 ? -7.453 11.385 19.878 1.00 98.06 135 LEU A CA 1
ATOM 1105 C C . LEU A 1 135 ? -8.330 12.234 18.957 1.00 98.06 135 LEU A C 1
ATOM 1107 O O . LEU A 1 135 ? -7.827 13.102 18.253 1.00 98.06 135 LEU A O 1
ATOM 1111 N N . LYS A 1 136 ? -9.656 12.035 18.978 1.00 98.31 136 LYS A N 1
ATOM 1112 C CA . LYS A 1 136 ? -10.585 12.885 18.222 1.00 98.31 136 LYS A CA 1
ATOM 1113 C C . LYS A 1 136 ? -10.495 14.344 18.669 1.00 98.31 136 LYS A C 1
ATOM 1115 O O . LYS A 1 136 ? -10.516 15.233 17.826 1.00 98.31 136 LYS A O 1
ATOM 1120 N N . THR A 1 137 ? -10.433 14.599 19.974 1.00 98.31 137 THR A N 1
ATOM 1121 C CA . THR A 1 137 ? -10.372 15.970 20.503 1.00 98.31 137 THR A CA 1
ATOM 1122 C C . THR A 1 137 ? -9.066 16.644 20.101 1.00 98.31 137 THR A C 1
ATOM 1124 O O . THR A 1 137 ? -9.119 17.736 19.540 1.00 98.31 137 THR A O 1
ATOM 1127 N N . GLN A 1 138 ? -7.932 15.965 20.300 1.00 98.31 138 GLN A N 1
ATOM 1128 C CA . GLN A 1 138 ? -6.615 16.442 19.869 1.00 98.31 138 GLN A CA 1
ATOM 1129 C C . GLN A 1 138 ? -6.604 16.718 18.359 1.00 98.31 138 GLN A C 1
ATOM 1131 O O . GLN A 1 138 ? -6.251 17.810 17.931 1.00 98.31 138 GLN A O 1
ATOM 1136 N N . TYR A 1 139 ? -7.106 15.786 17.542 1.00 98.44 139 TYR A N 1
ATOM 1137 C CA . TYR A 1 139 ? -7.150 15.953 16.088 1.00 98.44 139 TYR A CA 1
ATOM 1138 C C . TYR A 1 139 ? -7.963 17.182 15.662 1.00 98.44 139 TYR A C 1
ATOM 1140 O O . TYR A 1 139 ? -7.507 17.962 14.830 1.00 98.44 139 TYR A O 1
ATOM 1148 N N . LEU A 1 140 ? -9.165 17.371 16.219 1.00 97.94 140 LEU A N 1
ATOM 1149 C CA . LEU A 1 140 ? -10.022 18.514 15.880 1.00 97.94 140 LEU A CA 1
ATOM 1150 C C . LEU A 1 140 ? -9.422 19.846 16.347 1.00 97.94 140 LEU A C 1
ATOM 1152 O O . LEU A 1 140 ? -9.608 20.861 15.681 1.00 97.94 140 LEU A O 1
ATOM 1156 N N . GLN A 1 141 ? -8.705 19.850 17.471 1.00 97.69 141 GLN A N 1
ATOM 1157 C CA . GLN A 1 141 ? -7.996 21.032 17.961 1.00 97.69 141 GLN A CA 1
ATOM 1158 C C . GLN A 1 141 ? -6.775 21.365 17.094 1.00 97.69 141 GLN A C 1
ATOM 1160 O O . GLN A 1 141 ? -6.542 22.538 16.811 1.00 97.69 141 GLN A O 1
ATOM 1165 N N . SER A 1 142 ? -6.042 20.350 16.631 1.00 97.94 142 SER A N 1
ATOM 1166 C CA . SER A 1 142 ? -4.837 20.522 15.814 1.00 97.94 142 SER A CA 1
ATOM 1167 C C . SER A 1 142 ? -5.134 20.836 14.349 1.00 97.94 142 SER A C 1
ATOM 1169 O O . SER A 1 142 ? -4.441 21.663 13.763 1.00 97.94 142 SER A O 1
ATOM 1171 N N . TYR A 1 143 ? -6.136 20.197 13.740 1.00 96.88 143 TYR A N 1
ATOM 1172 C CA . TYR A 1 143 ? -6.390 20.287 12.294 1.00 96.88 143 TYR A CA 1
ATOM 1173 C C . TYR A 1 143 ? -7.691 21.003 11.922 1.00 96.88 143 TYR A C 1
ATOM 1175 O O . TYR A 1 143 ? -7.882 21.326 10.754 1.00 96.88 143 TYR A O 1
ATOM 1183 N N . GLY A 1 144 ? -8.558 21.280 12.897 1.00 95.56 144 GLY A N 1
ATOM 1184 C CA . GLY A 1 144 ? -9.762 22.084 12.718 1.00 95.56 144 GLY A CA 1
ATOM 1185 C C . GLY A 1 144 ? -11.078 21.315 12.923 1.00 95.56 144 GLY A C 1
ATOM 1186 O O . GLY A 1 144 ? -11.153 20.095 12.717 1.00 95.56 144 GLY A O 1
ATOM 1187 N N . PRO A 1 145 ? -12.148 22.017 13.347 1.00 95.75 145 PRO A N 1
ATOM 1188 C CA . PRO A 1 145 ? -13.448 21.418 13.642 1.00 95.75 145 PRO A CA 1
ATOM 1189 C C . PRO A 1 145 ? -14.185 20.892 12.402 1.00 95.75 145 PRO A C 1
ATOM 1191 O O . PRO A 1 145 ? -15.086 20.063 12.553 1.00 95.75 145 PRO A O 1
ATOM 1194 N N . GLU A 1 146 ? -13.808 21.307 11.187 1.00 93.06 146 GLU 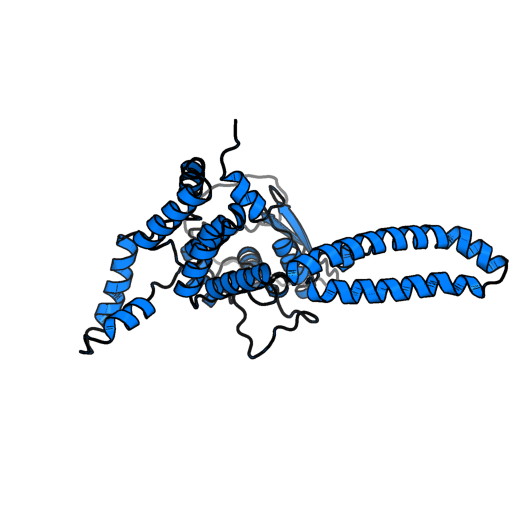A N 1
ATOM 1195 C CA . GLU A 1 146 ? -14.378 20.796 9.929 1.00 93.06 146 GLU A CA 1
ATOM 1196 C C . GLU A 1 146 ? -14.246 19.271 9.798 1.00 93.06 146 GLU A C 1
ATOM 1198 O O . GLU A 1 146 ? -15.105 18.600 9.221 1.00 93.06 146 GLU A O 1
ATOM 1203 N N . HIS A 1 147 ? -13.224 18.686 10.426 1.00 96.06 147 HIS A N 1
ATOM 1204 C CA . HIS A 1 147 ? -13.005 17.246 10.420 1.00 96.06 147 HIS A CA 1
ATOM 1205 C C . HIS A 1 147 ? -14.009 16.469 11.281 1.00 96.06 147 HIS A C 1
ATOM 1207 O O . HIS A 1 147 ? -13.996 15.237 11.277 1.00 96.06 147 HIS A O 1
ATOM 1213 N N . LEU A 1 148 ? -14.940 17.134 11.976 1.00 96.19 148 LEU A N 1
ATOM 1214 C CA . LEU A 1 148 ? -16.023 16.454 12.687 1.00 96.19 148 LEU A CA 1
ATOM 1215 C C . LEU A 1 148 ? -16.841 15.555 11.743 1.00 96.19 148 LEU A C 1
ATOM 1217 O O . LEU A 1 148 ? -17.202 14.434 12.118 1.00 96.19 148 LEU A O 1
ATOM 1221 N N . LEU A 1 149 ? -17.076 16.022 10.514 1.00 95.25 149 LEU A N 1
ATOM 1222 C CA . LEU A 1 149 ? -17.789 15.280 9.472 1.00 95.25 149 LEU A CA 1
ATOM 1223 C C . LEU A 1 149 ? -16.914 14.165 8.885 1.00 95.25 149 LEU A C 1
ATOM 1225 O O . LEU A 1 149 ? -17.406 13.059 8.656 1.00 95.25 149 LEU A O 1
ATOM 1229 N N . THR A 1 150 ? -15.596 14.376 8.793 1.00 96.94 150 THR A N 1
ATOM 1230 C CA . THR A 1 150 ? -14.627 13.315 8.464 1.00 96.94 150 THR A CA 1
ATOM 1231 C C . THR A 1 150 ? -14.694 12.156 9.459 1.00 96.94 150 THR A C 1
ATOM 1233 O O . THR A 1 150 ? -14.832 11.002 9.052 1.00 96.94 150 THR A O 1
ATOM 1236 N N . PHE A 1 151 ? -14.681 12.439 10.766 1.00 97.62 151 PHE A N 1
ATOM 1237 C CA . PHE A 1 151 ? -14.830 11.409 11.803 1.00 97.62 151 PHE A CA 1
ATOM 1238 C C . PHE A 1 151 ? -16.186 10.704 11.728 1.00 97.62 151 PHE A C 1
ATOM 1240 O O . PHE A 1 151 ? -16.259 9.492 11.929 1.00 97.62 151 PHE A O 1
ATOM 1247 N N . HIS A 1 152 ? -17.262 11.442 11.436 1.00 96.25 152 HIS A N 1
ATOM 1248 C CA . HIS A 1 152 ? -18.574 10.837 11.225 1.00 96.25 152 HIS A CA 1
ATOM 1249 C C . HIS A 1 152 ? -18.543 9.841 10.058 1.00 96.25 152 HIS A C 1
ATOM 1251 O O . HIS A 1 152 ? -18.969 8.699 10.230 1.00 96.25 152 HIS A O 1
ATOM 1257 N N . ASN A 1 153 ? -17.989 10.238 8.909 1.00 96.75 153 ASN A N 1
ATOM 1258 C CA . ASN A 1 153 ? -17.875 9.389 7.723 1.00 96.75 153 ASN A CA 1
ATOM 1259 C C . ASN A 1 153 ? -17.034 8.136 8.002 1.00 96.75 153 ASN A C 1
ATOM 1261 O O . ASN A 1 153 ? -17.505 7.028 7.743 1.00 96.75 153 ASN A O 1
ATOM 1265 N N . LEU A 1 154 ? -15.851 8.294 8.609 1.00 97.31 154 LEU A N 1
ATOM 1266 C CA . LEU A 1 154 ? -14.949 7.188 8.954 1.00 97.3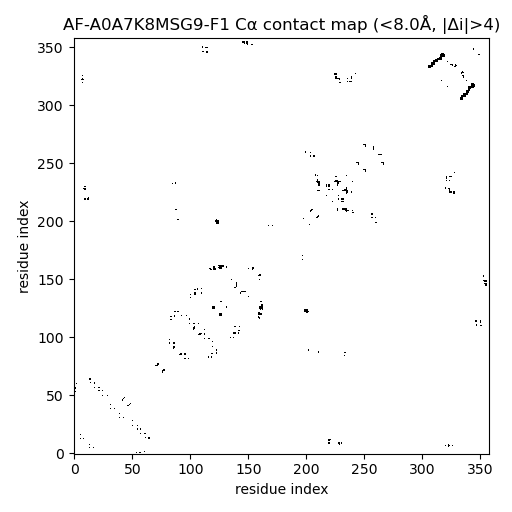1 154 LEU A CA 1
ATOM 1267 C C . LEU A 1 154 ? -15.582 6.182 9.923 1.00 97.31 154 LEU A C 1
ATOM 1269 O O . LEU A 1 154 ? -15.424 4.972 9.741 1.00 97.31 154 LEU A O 1
ATOM 1273 N N . LYS A 1 155 ? -16.335 6.665 10.919 1.00 95.75 155 LYS A N 1
ATOM 1274 C CA . LYS A 1 155 ? -17.091 5.805 11.838 1.00 95.75 155 LYS A CA 1
ATOM 1275 C C . LYS A 1 155 ? -18.197 5.047 11.111 1.00 95.75 155 LYS A C 1
ATOM 1277 O O . LYS A 1 155 ? -18.386 3.860 11.360 1.00 95.75 155 LYS A O 1
ATOM 1282 N N . ARG A 1 156 ? -18.897 5.708 10.183 1.00 95.00 156 ARG A N 1
ATOM 1283 C CA . ARG A 1 156 ? -19.993 5.115 9.398 1.00 95.00 156 ARG A CA 1
ATOM 1284 C C . ARG A 1 156 ? -19.525 3.981 8.488 1.00 95.00 156 ARG A C 1
ATOM 1286 O O . ARG A 1 156 ? -20.257 3.013 8.323 1.00 95.00 156 ARG A O 1
ATOM 1293 N N . ILE A 1 157 ? -18.323 4.093 7.918 1.00 93.81 157 ILE A N 1
ATOM 1294 C CA . ILE A 1 157 ? -17.726 3.048 7.067 1.00 93.81 157 ILE A CA 1
ATOM 1295 C C . ILE A 1 157 ? -16.876 2.032 7.847 1.00 93.81 157 ILE A C 1
ATOM 1297 O O . ILE A 1 157 ? -16.296 1.133 7.246 1.00 93.81 157 ILE A O 1
ATOM 1301 N N . GLY A 1 158 ? -16.788 2.168 9.173 1.00 93.19 158 GLY A N 1
ATOM 1302 C CA . GLY A 1 158 ? -16.130 1.198 10.048 1.00 93.19 158 GLY A CA 1
ATOM 1303 C C . GLY A 1 158 ? -14.604 1.306 10.155 1.00 93.19 158 GLY A C 1
ATOM 1304 O O . GLY A 1 158 ? -14.005 0.469 10.822 1.00 93.19 158 GLY A O 1
ATOM 1305 N N . LEU A 1 159 ? -13.959 2.313 9.552 1.00 95.44 159 LEU A N 1
ATOM 1306 C CA . LEU A 1 159 ? -12.492 2.451 9.609 1.00 95.44 159 LEU A CA 1
ATOM 1307 C C . LEU A 1 159 ? -11.986 3.006 10.940 1.00 95.44 159 LEU A C 1
ATOM 1309 O O . LEU A 1 159 ? -10.893 2.652 11.368 1.00 95.44 159 LEU A O 1
ATOM 1313 N N . LEU A 1 160 ? -12.764 3.880 11.580 1.00 97.31 160 LEU A N 1
ATOM 1314 C CA . LEU A 1 160 ? -12.404 4.511 12.847 1.00 97.31 160 LEU A CA 1
ATOM 1315 C C . LEU A 1 160 ? -13.607 4.479 13.785 1.00 97.31 160 LEU A C 1
ATOM 1317 O O . LEU A 1 160 ? -14.513 5.307 13.688 1.00 97.31 160 LEU A O 1
ATOM 1321 N N . THR A 1 161 ? -13.643 3.484 14.665 1.00 95.00 161 THR A N 1
ATOM 1322 C CA . THR A 1 161 ? -14.811 3.179 15.499 1.00 95.00 161 THR A CA 1
ATOM 1323 C C . THR A 1 161 ? -14.460 3.153 16.980 1.00 95.00 161 THR A C 1
ATOM 1325 O O . THR A 1 161 ? -13.297 3.081 17.370 1.00 95.00 161 THR A O 1
ATOM 1328 N N . GLU A 1 162 ? -15.489 3.246 17.818 1.00 93.12 162 GLU A N 1
ATOM 1329 C CA . GLU A 1 162 ? -15.388 3.001 19.256 1.00 93.12 162 GLU A CA 1
ATOM 1330 C C . GLU A 1 162 ? -15.732 1.535 19.519 1.00 93.12 162 GLU A C 1
ATOM 1332 O O . GLU A 1 162 ? -16.677 1.010 18.925 1.00 93.12 162 GLU A O 1
ATOM 1337 N N . GLN A 1 163 ? -15.011 0.888 20.432 1.00 88.62 163 GLN A N 1
ATOM 1338 C CA . GLN A 1 163 ? -15.344 -0.466 20.867 1.00 88.62 163 GLN A CA 1
ATOM 1339 C C . GLN A 1 163 ? -16.736 -0.492 21.509 1.00 88.62 163 GLN A C 1
ATOM 1341 O O . GLN A 1 163 ? -17.049 0.315 22.390 1.00 88.62 163 GLN A O 1
ATOM 1346 N N . SER A 1 164 ? -17.567 -1.454 21.104 1.00 73.44 164 SER A N 1
ATOM 1347 C CA . SER A 1 164 ? -18.870 -1.670 21.726 1.00 73.44 164 SER A CA 1
ATOM 1348 C C . SER A 1 164 ? -18.703 -2.285 23.127 1.00 73.44 164 SER A C 1
ATOM 1350 O O . SER A 1 164 ? -17.866 -3.167 23.357 1.00 73.44 164 SER A O 1
ATOM 1352 N N . ALA A 1 165 ? -19.500 -1.824 24.098 1.00 59.06 165 ALA A N 1
ATOM 1353 C CA . ALA A 1 165 ? -19.447 -2.342 25.468 1.00 59.06 165 ALA A CA 1
ATOM 1354 C C . ALA A 1 165 ? -19.881 -3.823 25.549 1.00 59.06 165 ALA A C 1
ATOM 1356 O O . ALA A 1 165 ? -19.342 -4.572 26.364 1.00 59.06 165 ALA A O 1
ATOM 1357 N N . GLY A 1 166 ? -20.793 -4.264 24.671 1.00 52.06 166 GLY A N 1
ATOM 1358 C CA . GLY A 1 166 ? -21.390 -5.607 24.685 1.00 52.06 166 GLY A CA 1
ATOM 1359 C C . GLY A 1 166 ? -20.472 -6.738 24.208 1.00 52.06 166 GLY A C 1
ATOM 1360 O O . GLY A 1 166 ? -20.509 -7.828 24.773 1.00 52.06 166 GLY A O 1
ATOM 1361 N N . GLU A 1 167 ? -19.582 -6.489 23.243 1.00 47.97 167 GLU A N 1
ATOM 1362 C CA . GLU A 1 167 ? -18.609 -7.495 22.767 1.00 47.97 167 GLU A CA 1
ATOM 1363 C C . GLU A 1 167 ? -17.487 -7.768 23.785 1.00 47.97 167 GLU A C 1
ATOM 1365 O O . GLU A 1 167 ? -16.766 -8.761 23.696 1.00 47.97 167 GLU A O 1
ATOM 1370 N N . THR A 1 168 ? -17.338 -6.888 24.778 1.00 45.31 168 THR A N 1
ATOM 1371 C CA . THR A 1 168 ? -16.392 -7.037 25.895 1.00 45.31 168 THR A CA 1
ATOM 1372 C C . THR A 1 168 ? -16.795 -8.154 26.832 1.00 45.31 168 THR A C 1
ATOM 1374 O O . THR A 1 168 ? -15.949 -8.905 27.304 1.00 45.31 168 THR A O 1
ATOM 1377 N N . LEU A 1 169 ? -18.089 -8.230 27.132 1.00 39.16 169 LEU A N 1
ATOM 1378 C CA . LEU A 1 169 ? -18.606 -8.998 28.257 1.00 39.16 169 LEU A CA 1
ATOM 1379 C C . LEU A 1 169 ? -18.698 -10.488 27.908 1.00 39.16 169 LEU A C 1
ATOM 1381 O O . LEU A 1 169 ? -18.231 -11.326 28.674 1.00 39.16 169 LEU A O 1
ATOM 1385 N N . THR A 1 170 ? -19.146 -10.824 26.698 1.00 43.16 170 THR A N 1
ATOM 1386 C CA . THR A 1 170 ? -19.350 -12.217 26.256 1.00 43.16 170 THR A CA 1
ATOM 1387 C C . THR A 1 170 ? -18.047 -13.007 26.057 1.00 43.16 170 THR A C 1
ATOM 1389 O O . THR A 1 170 ? -18.007 -14.223 26.265 1.00 43.16 170 THR A O 1
ATOM 1392 N N . ALA A 1 171 ? -16.948 -12.345 25.683 1.00 44.59 171 ALA A N 1
ATOM 1393 C CA . ALA A 1 171 ? -15.629 -12.974 25.564 1.00 44.59 171 ALA A CA 1
ATOM 1394 C C . ALA A 1 171 ? -14.934 -13.164 26.926 1.00 44.59 171 ALA A C 1
ATOM 1396 O O . ALA A 1 171 ? -14.160 -14.111 27.099 1.00 44.59 171 ALA A O 1
ATOM 1397 N N . VAL A 1 172 ? -15.217 -12.269 27.879 1.00 45.16 172 VAL A N 1
ATOM 1398 C CA . VAL A 1 172 ? -14.696 -12.314 29.249 1.00 45.16 172 VAL A CA 1
ATOM 1399 C C . VAL A 1 172 ? -15.421 -13.392 30.054 1.00 45.16 172 VAL A C 1
ATOM 1401 O O . VAL A 1 172 ? -14.751 -14.222 30.660 1.00 45.16 172 VAL A O 1
ATOM 1404 N N . GLU A 1 173 ? -16.750 -13.482 29.984 1.00 43.00 173 GLU A N 1
ATOM 1405 C CA . GLU A 1 173 ? -17.533 -14.503 30.702 1.00 43.00 173 GLU A CA 1
ATOM 1406 C C . GLU A 1 173 ? -17.101 -15.933 30.339 1.00 43.00 173 GLU A C 1
ATOM 1408 O O . GLU A 1 173 ? -16.758 -16.720 31.219 1.00 43.00 173 GLU A O 1
ATOM 1413 N N . ASN A 1 174 ? -16.965 -16.245 29.045 1.00 46.22 174 ASN A N 1
ATOM 1414 C CA . ASN A 1 174 ? -16.602 -17.591 28.577 1.00 46.22 174 ASN A CA 1
ATOM 1415 C C . ASN A 1 174 ? -15.183 -18.059 28.974 1.00 46.22 174 ASN A C 1
ATOM 1417 O O . ASN A 1 174 ? -14.876 -19.250 28.881 1.00 46.22 174 ASN A O 1
ATOM 1421 N N . LYS A 1 175 ? -14.290 -17.152 29.398 1.00 46.12 175 LYS A N 1
ATOM 1422 C CA . LYS A 1 175 ? -12.904 -17.477 29.797 1.00 46.12 175 LYS A CA 1
ATOM 1423 C C . LYS A 1 175 ? -12.597 -17.208 31.264 1.00 46.12 175 LYS A C 1
ATOM 1425 O O . LYS A 1 175 ? -11.752 -17.907 31.820 1.00 46.12 175 LYS A O 1
ATOM 1430 N N . VAL A 1 176 ? -13.287 -16.266 31.903 1.00 47.91 176 VAL A N 1
ATOM 1431 C CA . VAL A 1 176 ? -13.218 -16.043 33.353 1.00 47.91 176 VAL A CA 1
ATOM 1432 C C . VAL A 1 176 ? -13.800 -17.245 34.094 1.00 47.91 176 VAL A C 1
ATOM 1434 O O . VAL A 1 176 ? -13.175 -17.702 35.047 1.00 47.91 176 VAL A O 1
ATOM 1437 N N . SER A 1 177 ? -14.856 -17.891 33.582 1.00 45.38 177 SER A N 1
ATOM 1438 C CA . SER A 1 177 ? -15.329 -19.181 34.120 1.00 45.38 177 SER A CA 1
ATOM 1439 C C . SER A 1 177 ? -14.256 -20.281 34.136 1.00 45.38 177 SER A C 1
ATOM 1441 O O . SER A 1 177 ? -14.368 -21.230 34.904 1.00 45.38 177 SER A O 1
ATOM 1443 N N . LYS A 1 178 ? -13.197 -20.154 33.322 1.00 46.75 178 LYS A N 1
ATOM 1444 C CA . LYS A 1 178 ? -12.070 -21.097 33.258 1.00 46.75 178 LYS A CA 1
ATOM 1445 C C . LYS A 1 178 ? -10.860 -20.678 34.112 1.00 46.75 178 LYS A C 1
ATOM 1447 O O . LYS A 1 178 ? -9.980 -21.500 34.331 1.00 46.75 178 LYS A O 1
ATOM 1452 N N . LEU A 1 179 ? -10.796 -19.421 34.562 1.00 47.59 179 LEU A N 1
ATOM 1453 C CA . LEU A 1 179 ? -9.655 -18.837 35.290 1.00 47.59 179 LEU A CA 1
ATOM 1454 C C . LEU A 1 179 ? -9.964 -18.489 36.755 1.00 47.59 179 LEU A C 1
ATOM 1456 O O . LEU A 1 179 ? -9.040 -18.268 37.531 1.00 47.59 179 LEU A O 1
ATOM 1460 N N . VAL A 1 180 ? -11.237 -18.486 37.166 1.00 50.50 180 VAL A N 1
ATOM 1461 C CA . VAL A 1 180 ? -11.657 -18.251 38.566 1.00 50.50 180 VAL A CA 1
ATOM 1462 C C . VAL A 1 180 ? -11.184 -19.355 39.536 1.00 50.50 180 VAL A C 1
ATOM 1464 O O . VAL A 1 180 ? -11.350 -19.226 40.745 1.00 50.50 180 VAL A O 1
ATOM 1467 N N . THR A 1 181 ? -10.514 -20.407 39.058 1.00 53.91 181 THR A N 1
ATOM 1468 C CA . THR A 1 181 ? -9.872 -21.406 39.926 1.00 53.91 181 THR A CA 1
ATOM 1469 C C . THR A 1 181 ? -8.586 -20.928 40.606 1.00 53.91 181 THR A C 1
ATOM 1471 O O . THR A 1 181 ? -8.232 -21.521 41.619 1.00 53.91 181 THR A O 1
ATOM 1474 N N . ASP A 1 182 ? -7.929 -19.850 40.153 1.00 52.16 182 ASP A N 1
ATOM 1475 C CA . ASP A 1 182 ? -6.670 -19.391 40.765 1.00 52.16 182 ASP A CA 1
ATOM 1476 C C . ASP A 1 182 ? -6.774 -17.993 41.399 1.00 52.16 182 ASP A C 1
ATOM 1478 O O . ASP A 1 182 ? -6.833 -16.949 40.745 1.00 52.16 182 ASP A O 1
ATOM 1482 N N . ARG A 1 183 ? -6.776 -17.981 42.739 1.00 49.72 183 ARG A N 1
ATOM 1483 C CA . ARG A 1 183 ? -6.760 -16.785 43.596 1.00 49.72 183 ARG A CA 1
ATOM 1484 C C . ARG A 1 183 ? -5.408 -16.062 43.519 1.00 49.72 183 ARG A C 1
ATOM 1486 O O . ARG A 1 183 ? -4.486 -16.407 44.251 1.00 49.72 183 ARG A O 1
ATOM 1493 N N . ALA A 1 184 ? -5.319 -14.984 42.741 1.00 48.09 184 ALA A N 1
ATOM 1494 C CA . ALA A 1 184 ? -4.276 -13.962 42.917 1.00 48.09 184 ALA A CA 1
ATOM 1495 C C . ALA A 1 184 ? -4.716 -12.590 42.368 1.00 48.09 184 ALA A C 1
ATOM 1497 O O . ALA A 1 184 ? -4.363 -12.214 41.257 1.00 48.09 184 ALA A O 1
ATOM 1498 N N . ALA A 1 185 ? -5.463 -11.820 43.166 1.00 52.12 185 ALA A N 1
ATOM 1499 C CA . ALA A 1 185 ? -6.164 -10.591 42.762 1.00 52.12 185 ALA A CA 1
ATOM 1500 C C . ALA A 1 185 ? -5.285 -9.403 42.295 1.00 52.12 185 ALA A C 1
ATOM 1502 O O . ALA A 1 185 ? -5.805 -8.475 41.686 1.00 52.12 185 ALA A O 1
ATOM 1503 N N . GLY A 1 186 ? -3.967 -9.414 42.533 1.00 50.69 186 GLY A N 1
ATOM 1504 C CA . GLY A 1 186 ? -3.082 -8.275 42.222 1.00 50.69 186 GLY A CA 1
ATOM 1505 C C . GLY A 1 186 ? -2.421 -8.293 40.837 1.00 50.69 186 GLY A C 1
ATOM 1506 O O . GLY A 1 186 ? -2.039 -7.243 40.337 1.00 50.69 186 GLY A O 1
ATOM 1507 N N . LYS A 1 187 ? -2.302 -9.464 40.191 1.00 50.78 187 LYS A N 1
ATOM 1508 C CA . LYS A 1 187 ? -1.720 -9.617 38.835 1.00 50.78 187 LYS A CA 1
ATOM 1509 C C . LYS A 1 187 ? -2.781 -9.707 37.735 1.00 50.78 187 LYS A C 1
ATOM 1511 O O . LYS A 1 187 ? -2.456 -9.875 36.562 1.00 50.78 187 LYS A O 1
ATOM 1516 N N . ILE A 1 188 ? -4.053 -9.608 38.119 1.00 50.34 188 ILE A N 1
ATOM 1517 C CA . ILE A 1 188 ? -5.185 -9.801 37.215 1.00 50.34 188 ILE A CA 1
ATOM 1518 C C . ILE A 1 188 ? -5.297 -8.633 36.248 1.00 50.34 188 ILE A C 1
ATOM 1520 O O . ILE A 1 188 ? -5.584 -8.891 35.099 1.00 50.34 188 ILE A O 1
ATOM 1524 N N . THR A 1 189 ? -5.009 -7.390 36.642 1.00 49.34 189 THR A N 1
ATOM 1525 C CA . THR A 1 189 ? -5.218 -6.203 35.789 1.00 49.34 189 THR A CA 1
ATOM 1526 C C . THR A 1 189 ? -4.322 -6.183 34.545 1.00 49.34 189 THR A C 1
ATOM 1528 O O . THR A 1 189 ? -4.806 -5.939 33.440 1.00 49.34 189 THR A O 1
ATOM 1531 N N . ASP A 1 190 ? -3.039 -6.526 34.684 1.00 46.03 190 ASP A N 1
ATOM 1532 C CA . ASP A 1 190 ? -2.116 -6.632 33.543 1.00 46.03 190 ASP A CA 1
ATOM 1533 C C . ASP A 1 190 ? -2.350 -7.912 32.734 1.00 46.03 190 ASP A C 1
ATOM 1535 O O . ASP A 1 190 ? -2.272 -7.897 31.505 1.00 46.03 190 ASP A O 1
ATOM 1539 N N . ALA A 1 191 ? -2.753 -9.003 33.396 1.00 43.78 191 ALA A N 1
ATOM 1540 C CA . ALA A 1 191 ? -3.223 -10.206 32.719 1.00 43.78 191 ALA A CA 1
ATOM 1541 C C . ALA A 1 191 ? -4.565 -9.992 31.992 1.00 43.78 191 ALA A C 1
ATOM 1543 O O . ALA A 1 191 ? -4.786 -10.643 30.982 1.00 43.78 191 ALA A O 1
ATOM 1544 N N . PHE A 1 192 ? -5.429 -9.072 32.439 1.00 43.88 192 PHE A N 1
ATOM 1545 C CA . PHE A 1 192 ? -6.711 -8.706 31.816 1.00 43.88 192 PHE A CA 1
ATOM 1546 C C . PHE A 1 192 ? -6.498 -7.829 30.584 1.00 43.88 192 PHE A C 1
ATOM 1548 O O . PHE A 1 192 ? -7.151 -8.030 29.564 1.00 43.88 192 PHE A O 1
ATOM 1555 N N . ASN A 1 193 ? -5.538 -6.904 30.665 1.00 48.34 193 ASN A N 1
ATOM 1556 C CA . ASN A 1 193 ? -5.080 -6.120 29.521 1.00 48.34 193 ASN A CA 1
ATOM 1557 C C . ASN A 1 193 ? -4.346 -7.000 28.490 1.00 48.34 193 ASN A C 1
ATOM 1559 O O . ASN A 1 193 ? -4.482 -6.773 27.295 1.00 48.34 193 ASN A O 1
ATOM 1563 N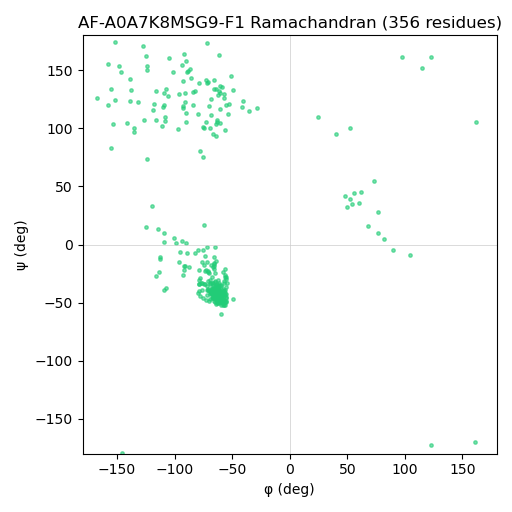 N . SER A 1 194 ? -3.626 -8.041 28.931 1.00 41.12 194 SER A N 1
ATOM 1564 C CA . SER A 1 194 ? -2.998 -9.068 28.073 1.00 41.12 194 SER A CA 1
ATOM 1565 C C . SER A 1 194 ? -3.990 -10.140 27.574 1.00 41.12 194 SER A C 1
ATOM 1567 O O . SER A 1 194 ? -3.813 -10.724 26.505 1.00 41.12 194 SER A O 1
ATOM 1569 N N . LEU A 1 195 ? -5.117 -10.322 28.274 1.00 43.34 195 LEU A N 1
ATOM 1570 C CA . LEU A 1 195 ? -6.330 -10.993 27.789 1.00 43.34 195 LEU A CA 1
ATOM 1571 C C . LEU A 1 195 ? -7.119 -10.122 26.798 1.00 43.34 195 LEU A C 1
ATOM 1573 O O . LEU A 1 195 ? -8.289 -10.424 26.541 1.00 43.34 195 LEU A O 1
ATOM 1577 N N . ALA A 1 196 ? -6.481 -9.076 26.246 1.00 49.12 196 ALA A N 1
ATOM 1578 C CA . ALA A 1 196 ? -6.929 -8.300 25.101 1.00 49.12 196 ALA A CA 1
ATOM 1579 C C . ALA A 1 196 ? -7.774 -9.184 24.190 1.00 49.12 196 ALA A C 1
ATOM 1581 O O . ALA A 1 196 ? -7.320 -10.228 23.695 1.00 49.12 196 ALA A O 1
ATOM 1582 N N . ARG A 1 197 ? -9.044 -8.795 24.044 1.00 55.31 197 ARG A N 1
ATOM 1583 C CA . ARG A 1 197 ? -9.976 -9.408 23.104 1.00 55.31 197 ARG A CA 1
ATOM 1584 C C . ARG A 1 197 ? -9.204 -9.676 21.823 1.00 55.31 197 ARG A C 1
ATOM 1586 O O . ARG A 1 197 ? -8.576 -8.769 21.286 1.00 55.31 197 ARG A O 1
ATOM 1593 N N . LYS A 1 198 ? -9.177 -10.929 21.364 1.00 64.38 198 LYS A N 1
ATOM 1594 C CA . LYS A 1 198 ? -8.508 -11.238 20.100 1.00 64.38 198 LYS A CA 1
ATOM 1595 C C . LYS A 1 198 ? -9.218 -10.430 19.023 1.00 64.38 198 LYS A C 1
ATOM 1597 O O . LYS A 1 198 ? -10.331 -10.786 18.653 1.00 64.38 198 LYS A O 1
ATOM 1602 N N . SER A 1 199 ? -8.579 -9.358 18.569 1.00 83.88 199 SER A N 1
ATOM 1603 C CA . SER A 1 199 ? -9.044 -8.586 17.427 1.00 83.88 199 SER A CA 1
ATOM 1604 C C . SER A 1 199 ? -9.304 -9.521 16.245 1.00 83.88 199 SER A C 1
ATOM 1606 O O . SER A 1 199 ? -8.585 -10.517 16.063 1.00 83.88 199 SER A O 1
ATOM 1608 N N . ASN A 1 200 ? -10.320 -9.205 15.440 1.00 90.38 200 ASN A N 1
ATOM 1609 C CA . ASN A 1 200 ? -10.663 -9.987 14.257 1.00 90.38 200 ASN A CA 1
ATOM 1610 C C . ASN A 1 200 ? -9.469 -10.008 13.311 1.00 90.38 200 ASN A C 1
ATOM 1612 O O . ASN A 1 200 ? -9.094 -11.078 12.831 1.00 90.38 200 ASN A O 1
ATOM 1616 N N . PHE A 1 201 ? -8.808 -8.858 13.139 1.00 92.50 201 PHE A N 1
ATOM 1617 C CA . PHE A 1 201 ? -7.576 -8.766 12.369 1.00 92.50 201 PHE A CA 1
ATOM 1618 C C . PHE A 1 201 ? -6.521 -9.733 12.906 1.00 92.50 201 PHE A C 1
ATOM 1620 O O . PHE A 1 201 ? -6.010 -10.550 12.152 1.00 92.50 201 PHE A O 1
ATOM 1627 N N . ARG A 1 202 ? -6.256 -9.752 14.218 1.00 90.50 202 ARG A N 1
ATOM 1628 C CA . ARG A 1 202 ? -5.245 -10.649 14.813 1.00 90.50 202 ARG A CA 1
ATOM 1629 C C . ARG A 1 202 ? -5.589 -12.132 14.628 1.00 90.50 202 ARG A C 1
ATOM 1631 O O . ARG A 1 202 ? -4.705 -12.957 14.376 1.00 90.50 202 ARG A O 1
ATOM 1638 N N . ALA A 1 203 ? -6.867 -12.486 14.749 1.00 91.44 203 ALA A N 1
ATOM 1639 C CA . ALA A 1 203 ? -7.346 -13.846 14.520 1.00 91.44 203 ALA A CA 1
ATOM 1640 C C . ALA A 1 203 ? -7.180 -14.271 13.050 1.00 91.44 203 ALA A C 1
ATOM 1642 O O . ALA A 1 203 ? -6.657 -15.359 12.787 1.00 91.44 203 ALA A O 1
ATOM 1643 N N . ILE A 1 204 ? -7.555 -13.402 12.109 1.00 94.19 204 ILE A N 1
ATOM 1644 C CA . ILE A 1 204 ? -7.381 -13.615 10.667 1.00 94.19 204 ILE A CA 1
ATOM 1645 C C . ILE A 1 204 ? -5.889 -13.686 10.318 1.00 94.19 204 ILE A C 1
ATOM 1647 O O . ILE A 1 204 ? -5.466 -14.638 9.664 1.00 94.19 204 ILE A O 1
ATOM 1651 N N . SER A 1 205 ? -5.074 -12.759 10.825 1.00 94.44 205 SER A N 1
ATOM 1652 C CA . SER A 1 205 ? -3.623 -12.710 10.630 1.00 94.44 205 SER A CA 1
ATOM 1653 C C . SER A 1 205 ? -2.943 -14.000 11.057 1.00 94.44 205 SER A C 1
ATOM 1655 O O . SER A 1 205 ? -2.107 -14.522 10.322 1.00 94.44 205 SER A O 1
ATOM 1657 N N . LYS A 1 206 ? -3.345 -14.575 12.197 1.00 93.06 206 LYS A N 1
ATOM 1658 C CA . LYS A 1 206 ? -2.825 -15.871 12.645 1.00 93.06 206 LYS A CA 1
ATOM 1659 C C . LYS A 1 206 ? -3.259 -17.024 11.734 1.00 93.06 206 LYS A C 1
ATOM 1661 O O . LYS A 1 206 ? -2.458 -17.916 11.481 1.00 93.06 206 LYS A O 1
ATOM 1666 N N . LYS A 1 207 ? -4.514 -17.037 11.279 1.00 93.50 207 LYS A N 1
ATOM 1667 C CA . LYS A 1 207 ? -5.065 -18.124 10.448 1.00 93.50 207 LYS A CA 1
ATOM 1668 C C . LYS A 1 207 ? -4.515 -18.135 9.032 1.00 93.50 207 LYS A C 1
ATOM 1670 O O . LYS A 1 207 ? -4.283 -19.204 8.483 1.00 93.50 207 LYS A O 1
ATOM 1675 N N . LEU A 1 208 ? -4.344 -16.954 8.453 1.00 95.44 208 LEU A N 1
ATOM 1676 C CA . LEU A 1 208 ? -3.879 -16.784 7.083 1.00 95.44 208 LEU A CA 1
ATOM 1677 C C . LEU A 1 208 ? -2.369 -16.551 6.994 1.00 95.44 208 LEU A C 1
ATOM 1679 O O . LEU A 1 208 ? -1.848 -16.496 5.888 1.00 95.44 208 LEU A O 1
ATOM 1683 N N . GLY A 1 209 ? -1.666 -16.402 8.120 1.00 95.12 209 GLY A N 1
ATOM 1684 C CA . GLY A 1 209 ? -0.239 -16.083 8.125 1.00 95.12 209 GLY A CA 1
ATOM 1685 C C . GLY A 1 209 ? 0.051 -14.729 7.476 1.00 95.12 209 GLY A C 1
ATOM 1686 O O . GLY A 1 209 ? 0.939 -14.635 6.638 1.00 95.12 209 GLY A O 1
ATOM 1687 N N . LEU A 1 210 ? -0.728 -13.693 7.815 1.00 96.50 210 LEU A N 1
ATOM 1688 C CA . LEU A 1 210 ? -0.570 -12.365 7.201 1.00 96.50 210 LEU A CA 1
ATOM 1689 C C . LEU A 1 210 ? 0.672 -11.622 7.678 1.00 96.50 210 LEU A C 1
ATOM 1691 O O . LEU A 1 210 ? 1.124 -10.719 6.991 1.00 96.50 210 LEU A O 1
ATOM 1695 N N . ILE A 1 211 ? 1.195 -11.983 8.845 1.00 94.81 211 ILE A N 1
ATOM 1696 C CA . ILE A 1 211 ? 2.421 -11.422 9.405 1.00 94.81 211 ILE A CA 1
ATOM 1697 C C . ILE A 1 211 ? 3.467 -12.536 9.356 1.00 94.81 211 ILE A C 1
ATOM 1699 O O . ILE A 1 211 ? 3.371 -13.477 10.160 1.00 94.81 211 ILE A O 1
ATOM 1703 N N . PRO A 1 212 ? 4.401 -12.505 8.387 1.00 90.38 212 PRO A N 1
ATOM 1704 C CA . PRO A 1 212 ? 5.463 -13.494 8.290 1.00 90.38 212 PRO A CA 1
ATOM 1705 C C . PRO A 1 212 ? 6.276 -13.531 9.583 1.00 90.38 212 PRO A C 1
ATOM 1707 O O . PRO A 1 212 ? 6.780 -12.516 10.051 1.00 90.38 212 PRO A O 1
ATOM 1710 N N . ARG A 1 213 ? 6.403 -14.718 10.175 1.00 80.75 213 ARG A N 1
ATOM 1711 C CA . ARG A 1 213 ? 7.257 -14.940 11.344 1.00 80.75 213 ARG A CA 1
ATOM 1712 C C . ARG A 1 213 ? 8.574 -15.494 10.836 1.00 80.75 213 ARG A C 1
ATOM 1714 O O . ARG A 1 213 ? 8.636 -16.670 10.486 1.00 80.75 213 ARG A O 1
ATOM 1721 N N . LEU A 1 214 ? 9.578 -14.637 10.721 1.00 73.06 214 LEU A N 1
ATOM 1722 C CA . LEU A 1 214 ? 10.910 -15.039 10.291 1.00 73.06 214 LEU A CA 1
ATOM 1723 C C . LEU A 1 214 ? 11.874 -15.010 11.470 1.00 73.06 214 LEU A C 1
ATOM 1725 O O . LEU A 1 214 ? 11.945 -14.024 12.201 1.00 73.06 214 LEU A O 1
ATOM 1729 N N . ASP A 1 215 ? 12.658 -16.075 11.594 1.00 66.62 215 ASP A N 1
ATOM 1730 C CA . ASP A 1 215 ? 13.870 -16.078 12.403 1.00 66.62 215 ASP A CA 1
ATOM 1731 C C . ASP A 1 215 ? 14.968 -15.356 11.600 1.00 66.62 215 ASP A C 1
ATOM 1733 O O . ASP A 1 215 ? 15.764 -15.981 10.898 1.00 66.62 215 ASP A O 1
ATOM 1737 N N . GLY A 1 216 ? 14.950 -14.020 11.621 1.00 75.81 216 GLY A N 1
ATOM 1738 C CA . GLY A 1 216 ? 15.925 -13.163 10.933 1.00 75.81 216 GLY A CA 1
ATOM 1739 C C . GLY A 1 216 ? 15.318 -12.171 9.935 1.00 75.81 216 GLY A C 1
ATOM 1740 O O . GLY A 1 216 ? 14.104 -11.999 9.852 1.00 75.81 216 GLY A O 1
ATOM 1741 N N . GLU A 1 217 ? 16.183 -11.484 9.184 1.00 83.75 217 GLU A N 1
ATOM 1742 C CA . GLU A 1 217 ? 15.768 -10.464 8.214 1.00 83.75 217 GLU A CA 1
ATOM 1743 C C . GLU A 1 217 ? 15.074 -11.074 6.982 1.00 83.75 217 GLU A C 1
ATOM 1745 O O . GLU A 1 217 ? 15.503 -12.091 6.431 1.00 83.75 217 GLU A O 1
ATOM 1750 N N . TYR A 1 218 ? 14.008 -10.419 6.512 1.00 90.44 218 TYR A N 1
ATOM 1751 C CA . TYR A 1 218 ? 13.312 -10.794 5.280 1.00 90.44 218 TYR A CA 1
ATOM 1752 C C . TYR A 1 218 ? 14.187 -10.481 4.056 1.00 90.44 218 TYR A C 1
ATOM 1754 O O . TYR A 1 218 ? 14.508 -9.320 3.789 1.00 90.44 218 TYR A O 1
ATOM 1762 N N . ASP A 1 219 ? 14.535 -11.499 3.260 1.00 91.50 219 ASP A N 1
ATOM 1763 C CA . ASP A 1 219 ? 15.302 -11.294 2.027 1.00 91.50 219 ASP A CA 1
ATOM 1764 C C . ASP A 1 219 ? 14.422 -10.702 0.917 1.00 91.50 219 ASP A C 1
ATOM 1766 O O . ASP A 1 219 ? 13.660 -11.386 0.232 1.00 91.50 219 ASP A O 1
ATOM 1770 N N . LEU A 1 220 ? 14.557 -9.393 0.720 1.00 92.19 220 LEU A N 1
ATOM 1771 C CA . LEU A 1 220 ? 13.829 -8.655 -0.307 1.00 92.19 220 LEU A CA 1
ATOM 1772 C C . LEU A 1 220 ? 14.389 -8.860 -1.716 1.00 92.19 220 LEU A C 1
ATOM 1774 O O . LEU A 1 220 ? 13.701 -8.512 -2.675 1.00 92.19 220 LEU A O 1
ATOM 1778 N N . LYS A 1 221 ? 15.605 -9.398 -1.880 1.00 89.56 221 LYS A N 1
ATOM 1779 C CA . LYS A 1 221 ? 16.178 -9.705 -3.204 1.00 89.56 221 LYS A CA 1
ATOM 1780 C C . LYS A 1 221 ? 15.603 -10.997 -3.768 1.00 89.56 221 LYS A C 1
ATOM 1782 O O . LYS A 1 221 ? 15.428 -11.102 -4.980 1.00 89.56 221 LYS A O 1
ATOM 1787 N N . MET A 1 222 ? 15.306 -11.954 -2.894 1.00 90.94 222 MET A N 1
ATOM 1788 C CA . MET A 1 222 ? 14.673 -13.225 -3.234 1.00 90.94 222 MET A CA 1
ATOM 1789 C C . MET A 1 222 ? 13.396 -13.416 -2.404 1.00 90.94 222 MET A C 1
ATOM 1791 O O . MET A 1 222 ? 13.381 -14.217 -1.464 1.00 90.94 222 MET A O 1
ATOM 1795 N N . PRO A 1 223 ? 12.319 -12.672 -2.729 1.00 93.81 223 PRO A N 1
ATOM 1796 C CA . PRO A 1 223 ? 11.079 -12.734 -1.969 1.00 93.81 223 PRO A CA 1
ATOM 1797 C C . PRO A 1 223 ? 10.448 -14.126 -2.055 1.00 93.81 223 PRO A C 1
ATOM 1799 O O . PRO A 1 223 ? 10.342 -14.700 -3.137 1.00 93.81 223 PRO A O 1
ATOM 1802 N N . ARG A 1 224 ? 10.021 -14.654 -0.904 1.00 93.06 224 ARG A N 1
ATOM 1803 C CA . ARG A 1 224 ? 9.437 -16.003 -0.784 1.00 93.06 224 ARG A CA 1
ATOM 1804 C C . ARG A 1 224 ? 7.917 -16.000 -0.891 1.00 93.06 224 ARG A C 1
ATOM 1806 O O . ARG A 1 224 ? 7.323 -17.000 -1.274 1.00 93.06 224 ARG A O 1
ATOM 1813 N N . ASP A 1 225 ? 7.296 -14.883 -0.535 1.00 95.56 225 ASP A N 1
ATOM 1814 C CA . ASP A 1 225 ? 5.854 -14.709 -0.562 1.00 95.56 225 ASP A CA 1
ATOM 1815 C C . ASP A 1 225 ? 5.471 -13.266 -0.929 1.00 95.56 225 ASP A C 1
ATOM 1817 O O . ASP A 1 225 ? 6.310 -12.395 -1.181 1.00 95.56 225 ASP A O 1
ATOM 1821 N N . MET A 1 226 ? 4.162 -13.020 -0.969 1.00 97.81 226 MET A N 1
ATOM 1822 C CA . MET A 1 226 ? 3.573 -11.727 -1.307 1.00 97.81 226 MET A CA 1
ATOM 1823 C C . MET A 1 226 ? 3.875 -10.609 -0.291 1.00 97.81 226 MET A C 1
ATOM 1825 O O . MET A 1 226 ? 3.617 -9.451 -0.619 1.00 97.81 226 MET A O 1
ATOM 1829 N N . ALA A 1 227 ? 4.426 -10.892 0.898 1.00 97.25 227 ALA A N 1
ATOM 1830 C CA . ALA A 1 227 ? 4.741 -9.874 1.907 1.00 97.25 227 ALA A CA 1
ATOM 1831 C C . ALA A 1 227 ? 5.845 -8.909 1.468 1.00 97.25 227 ALA A C 1
ATOM 1833 O O . ALA A 1 227 ? 5.986 -7.821 2.030 1.00 97.25 227 ALA A O 1
ATOM 1834 N N . TYR A 1 228 ? 6.615 -9.270 0.439 1.00 97.25 228 TYR A N 1
ATOM 1835 C CA . TYR A 1 228 ? 7.685 -8.429 -0.094 1.00 97.25 228 TYR A CA 1
ATOM 1836 C C . TYR A 1 228 ? 7.206 -7.024 -0.495 1.00 97.25 228 TYR A C 1
ATOM 1838 O O . TYR A 1 228 ? 7.980 -6.070 -0.424 1.00 97.25 228 TYR A O 1
ATOM 1846 N N . VAL A 1 229 ? 5.930 -6.871 -0.880 1.00 97.50 229 VAL A N 1
ATOM 1847 C CA . VAL A 1 229 ? 5.348 -5.568 -1.248 1.00 97.50 229 VAL A CA 1
ATOM 1848 C C . VAL A 1 229 ? 5.247 -4.604 -0.060 1.00 97.50 229 VAL A C 1
ATOM 1850 O O . VAL A 1 229 ? 5.179 -3.395 -0.272 1.00 97.50 229 VAL A O 1
ATOM 1853 N N . PHE A 1 230 ? 5.289 -5.128 1.169 1.00 96.25 230 PHE A N 1
ATOM 1854 C CA . PHE A 1 230 ? 5.358 -4.385 2.430 1.00 96.25 230 PHE A CA 1
ATOM 1855 C C . PHE A 1 230 ? 6.630 -4.728 3.220 1.00 96.25 230 PHE A C 1
ATOM 1857 O O . PHE A 1 230 ? 6.623 -4.773 4.446 1.00 96.25 230 PHE A O 1
ATOM 1864 N N . GLY A 1 231 ? 7.735 -5.015 2.527 1.00 94.19 231 GLY A N 1
ATOM 1865 C CA . GLY A 1 231 ? 9.030 -5.212 3.182 1.00 94.19 231 GLY A CA 1
ATOM 1866 C C . GLY A 1 231 ? 9.123 -6.465 4.060 1.00 94.19 231 GLY A C 1
ATOM 1867 O O . GLY A 1 231 ? 10.031 -6.548 4.878 1.00 94.19 231 GLY A O 1
ATOM 1868 N N . GLY A 1 232 ? 8.193 -7.415 3.919 1.00 94.75 232 GLY A N 1
ATOM 1869 C CA . GLY A 1 232 ? 8.111 -8.605 4.768 1.00 94.75 232 GLY A CA 1
ATOM 1870 C C . GLY A 1 232 ? 7.253 -8.445 6.025 1.00 94.75 232 GLY A C 1
ATOM 1871 O O . GLY A 1 232 ? 7.032 -9.434 6.712 1.00 94.75 232 GLY A O 1
ATOM 1872 N N . ALA A 1 233 ? 6.732 -7.248 6.313 1.00 93.88 233 ALA A N 1
ATOM 1873 C CA . ALA A 1 233 ? 5.933 -7.007 7.517 1.00 93.88 233 ALA A CA 1
ATOM 1874 C C . ALA A 1 233 ? 4.487 -7.515 7.399 1.00 93.88 233 ALA A C 1
ATOM 1876 O O . ALA A 1 233 ? 3.858 -7.858 8.396 1.00 93.88 233 ALA A O 1
ATOM 1877 N N . TYR A 1 234 ? 3.939 -7.556 6.180 1.00 97.00 234 TYR A N 1
ATOM 1878 C CA . TYR A 1 234 ? 2.530 -7.873 5.965 1.00 97.00 234 TYR A CA 1
ATOM 1879 C C . TYR A 1 234 ? 2.247 -8.435 4.572 1.00 97.00 234 TYR A C 1
ATOM 1881 O O . TYR A 1 234 ? 2.666 -7.874 3.561 1.00 97.00 234 TYR A O 1
ATOM 1889 N N . VAL A 1 235 ? 1.465 -9.510 4.511 1.00 98.25 235 VAL A N 1
ATOM 1890 C CA . VAL A 1 235 ? 0.836 -10.011 3.289 1.00 98.25 235 VAL A CA 1
ATOM 1891 C C . VAL A 1 235 ? -0.543 -9.359 3.150 1.00 98.25 235 VAL A C 1
ATOM 1893 O O . VAL A 1 235 ? -1.379 -9.562 4.032 1.00 98.25 235 VAL A O 1
ATOM 1896 N N . PRO A 1 236 ? -0.851 -8.645 2.047 1.00 98.00 236 PRO A N 1
ATOM 1897 C CA . PRO A 1 236 ? -2.173 -8.057 1.868 1.00 98.00 236 PRO A CA 1
ATOM 1898 C C . PRO A 1 236 ? -3.288 -9.107 1.970 1.00 98.00 236 PRO A C 1
ATOM 1900 O O . PRO A 1 236 ? -3.335 -10.049 1.178 1.00 98.00 236 PRO A O 1
ATOM 1903 N N . LEU A 1 237 ? -4.200 -8.922 2.934 1.00 97.44 237 LEU A N 1
ATOM 1904 C CA . LEU A 1 237 ? -5.319 -9.827 3.224 1.00 97.44 237 LEU A CA 1
ATOM 1905 C C . LEU A 1 237 ? -6.117 -10.195 1.967 1.00 97.44 237 LEU A C 1
ATOM 1907 O O . LEU A 1 237 ? -6.371 -11.373 1.728 1.00 97.44 237 LEU A O 1
ATOM 1911 N N . SER A 1 238 ? -6.456 -9.206 1.136 1.00 96.88 238 SER A N 1
ATOM 1912 C CA . SER A 1 238 ? -7.164 -9.403 -0.137 1.00 96.88 238 SER A CA 1
ATOM 1913 C C . SER A 1 238 ? -6.435 -10.395 -1.053 1.00 96.88 238 SER A C 1
ATOM 1915 O O . SER A 1 238 ? -7.039 -11.322 -1.591 1.00 96.88 238 SER A O 1
ATOM 1917 N N . CYS A 1 239 ? -5.115 -10.256 -1.171 1.00 98.38 239 CYS A N 1
ATOM 1918 C CA . CYS A 1 239 ? -4.272 -11.126 -1.985 1.00 98.38 239 CYS A CA 1
ATOM 1919 C C . CYS A 1 239 ? -4.135 -12.522 -1.366 1.00 98.38 239 CYS A C 1
ATOM 1921 O O . CYS A 1 239 ? -4.181 -13.517 -2.090 1.00 98.38 239 CYS A O 1
ATOM 1923 N N . LYS A 1 240 ? -4.025 -12.615 -0.034 1.00 97.88 240 LYS A N 1
ATOM 1924 C CA . LYS A 1 240 ? -3.938 -13.901 0.671 1.00 97.88 240 LYS A CA 1
ATOM 1925 C C . LYS A 1 240 ? -5.233 -14.706 0.578 1.00 97.88 240 LYS A C 1
ATOM 1927 O O . LYS A 1 240 ? -5.175 -15.921 0.418 1.00 97.88 240 LYS A O 1
ATOM 1932 N N . ILE A 1 241 ? -6.393 -14.048 0.621 1.00 96.38 241 ILE A N 1
ATOM 1933 C CA . ILE A 1 241 ? -7.689 -14.700 0.376 1.00 96.38 241 ILE A CA 1
ATOM 1934 C C . ILE A 1 241 ? -7.727 -15.275 -1.041 1.00 96.38 241 ILE A C 1
ATOM 1936 O O . ILE A 1 241 ? -8.074 -16.442 -1.211 1.00 96.38 241 ILE A O 1
ATOM 1940 N N . ILE A 1 242 ? -7.321 -14.493 -2.048 1.00 96.50 242 ILE A N 1
ATOM 1941 C CA . ILE A 1 242 ? -7.263 -14.961 -3.441 1.00 96.50 242 ILE A CA 1
ATOM 1942 C C . ILE A 1 242 ? -6.333 -16.173 -3.568 1.00 96.50 242 ILE A C 1
ATOM 1944 O O . ILE A 1 242 ? -6.708 -17.153 -4.208 1.00 96.50 242 ILE A O 1
ATOM 1948 N N . GLU A 1 243 ? -5.159 -16.149 -2.931 1.00 96.69 243 GLU A N 1
ATOM 1949 C CA . GLU A 1 243 ? -4.265 -17.311 -2.882 1.00 96.69 243 GLU A CA 1
ATOM 1950 C C . GLU A 1 243 ? -4.967 -18.542 -2.293 1.00 96.69 243 GLU A C 1
ATOM 1952 O O . GLU A 1 243 ? -4.995 -19.585 -2.943 1.00 96.69 243 GLU A O 1
ATOM 1957 N N . GLN A 1 244 ? -5.587 -18.420 -1.114 1.00 95.88 244 GLN A N 1
ATOM 1958 C CA . GLN A 1 244 ? -6.262 -19.547 -0.460 1.00 95.88 244 GLN A CA 1
ATOM 1959 C C . GLN A 1 244 ? -7.409 -20.115 -1.304 1.00 95.88 244 GLN A C 1
ATOM 1961 O O . GLN A 1 244 ? -7.546 -21.333 -1.419 1.00 95.88 244 GLN A O 1
ATOM 1966 N N . VAL A 1 245 ? -8.211 -19.257 -1.936 1.00 93.88 245 VAL A N 1
ATOM 1967 C CA . VAL A 1 245 ? -9.311 -19.700 -2.806 1.00 93.88 245 VAL A CA 1
ATOM 1968 C C . VAL A 1 245 ? -8.777 -20.397 -4.060 1.00 93.88 245 VAL A C 1
ATOM 1970 O O . VAL A 1 245 ? -9.348 -21.397 -4.504 1.00 93.88 245 VAL A O 1
ATOM 1973 N N . LEU A 1 246 ? -7.668 -19.917 -4.631 1.00 92.00 246 LEU A N 1
ATOM 1974 C CA . LEU A 1 246 ? -7.037 -20.546 -5.794 1.00 92.00 246 LEU A CA 1
ATOM 1975 C C . LEU A 1 246 ? -6.431 -21.913 -5.470 1.00 92.00 246 LEU A C 1
ATOM 1977 O O . LEU A 1 246 ? -6.570 -22.822 -6.294 1.00 92.00 246 LEU A O 1
ATOM 1981 N N . GLU A 1 247 ? -5.796 -22.049 -4.302 1.00 91.12 247 GLU A N 1
ATOM 1982 C CA . GLU A 1 247 ? -5.226 -23.307 -3.800 1.00 91.12 247 GLU A CA 1
ATOM 1983 C C . GLU A 1 247 ? -6.315 -24.350 -3.537 1.00 91.12 247 GLU A C 1
ATOM 1985 O O . GLU A 1 247 ? -6.191 -25.500 -3.957 1.00 91.12 247 GLU A O 1
ATOM 1990 N N . ARG A 1 248 ? -7.410 -23.940 -2.888 1.00 90.31 248 ARG A N 1
ATOM 1991 C CA . ARG A 1 248 ? -8.489 -24.842 -2.455 1.00 90.31 248 ARG A CA 1
ATOM 1992 C C . ARG A 1 248 ? -9.580 -25.052 -3.501 1.00 90.31 248 ARG A C 1
ATOM 1994 O O . ARG A 1 248 ? -10.472 -25.866 -3.296 1.00 90.31 248 ARG A O 1
ATOM 2001 N N . ARG A 1 249 ? -9.530 -24.309 -4.613 1.00 87.00 249 ARG A N 1
ATOM 2002 C CA . ARG A 1 249 ? -10.582 -24.254 -5.647 1.00 87.00 249 ARG A CA 1
ATOM 2003 C C . ARG A 1 249 ? -11.967 -23.908 -5.075 1.00 87.00 249 ARG A C 1
ATOM 2005 O O . ARG A 1 249 ? -12.982 -24.389 -5.569 1.00 87.00 249 ARG A O 1
ATOM 2012 N N . GLY A 1 250 ? -12.009 -23.060 -4.050 1.00 89.12 250 GLY A N 1
ATOM 2013 C CA . GLY A 1 250 ? -13.238 -22.674 -3.358 1.00 89.12 250 GLY A CA 1
ATOM 2014 C C . GLY A 1 250 ? -12.976 -22.087 -1.972 1.00 89.12 250 GLY A C 1
ATOM 2015 O O . GLY A 1 250 ? -11.836 -21.813 -1.608 1.00 89.12 250 GLY A O 1
ATOM 2016 N N . TRP A 1 251 ? -14.045 -21.909 -1.195 1.00 90.69 251 TRP A N 1
ATOM 2017 C CA . TRP A 1 251 ? -14.006 -21.324 0.155 1.00 90.69 251 TRP A CA 1
ATOM 2018 C C . TRP A 1 251 ? -13.889 -22.355 1.285 1.00 90.69 251 TRP A C 1
ATOM 2020 O O . TRP A 1 251 ? -13.883 -21.986 2.456 1.00 90.69 251 TRP A O 1
ATOM 2030 N N . GLN A 1 252 ? -13.781 -23.642 0.949 1.00 89.81 252 GLN A N 1
ATOM 2031 C CA . GLN A 1 252 ? -13.751 -24.720 1.933 1.00 89.81 252 GLN A CA 1
ATOM 2032 C C . GLN A 1 252 ? -12.610 -24.525 2.946 1.00 89.81 252 GLN A C 1
ATOM 2034 O O . GLN A 1 252 ? -11.454 -24.289 2.578 1.00 89.81 252 GLN A O 1
ATOM 2039 N N . GLY A 1 253 ? -12.927 -24.610 4.236 1.00 89.12 253 GLY A N 1
ATOM 2040 C CA . GLY A 1 253 ? -11.981 -24.404 5.334 1.00 89.12 253 GLY A CA 1
ATOM 2041 C C . GLY A 1 253 ? -11.639 -22.932 5.615 1.00 89.12 253 GLY A C 1
ATOM 2042 O O . GLY A 1 253 ? -10.655 -22.672 6.319 1.00 89.12 253 GLY A O 1
ATOM 2043 N N . LEU A 1 254 ? -12.342 -21.968 5.007 1.00 91.94 254 LEU A N 1
ATOM 2044 C CA . LEU A 1 254 ? -12.207 -20.526 5.271 1.00 91.94 254 LEU A CA 1
ATOM 2045 C C . LEU A 1 254 ? -13.421 -19.949 6.018 1.00 91.94 254 LEU A C 1
ATOM 2047 O O . LEU A 1 254 ? -13.502 -18.737 6.195 1.00 91.94 254 LEU A O 1
ATOM 2051 N N . GLU A 1 255 ? -14.330 -20.788 6.512 1.00 89.81 255 GLU A N 1
ATOM 2052 C CA . GLU A 1 255 ? -15.619 -20.386 7.092 1.00 89.81 255 GLU A CA 1
ATOM 2053 C C . GLU A 1 255 ? -15.430 -19.428 8.278 1.00 89.81 255 GLU A C 1
ATOM 2055 O O . GLU A 1 255 ? -16.099 -18.404 8.394 1.00 89.81 255 GLU A O 1
ATOM 2060 N N . GLU A 1 256 ? -14.450 -19.702 9.146 1.00 88.75 256 GLU A N 1
ATOM 2061 C CA . GLU A 1 256 ? -14.152 -18.813 10.272 1.00 88.75 256 GLU A CA 1
ATOM 2062 C C . GLU A 1 256 ? -13.542 -17.477 9.823 1.00 88.75 256 GLU A C 1
ATOM 2064 O O . GLU A 1 256 ? -13.811 -16.450 10.440 1.00 88.75 256 GLU A O 1
ATOM 2069 N N . VAL A 1 257 ? -12.738 -17.474 8.754 1.00 91.75 257 VAL A N 1
ATOM 2070 C CA . VAL A 1 257 ? -12.153 -16.244 8.193 1.00 91.75 257 VAL A CA 1
ATOM 2071 C C . VAL A 1 257 ? -13.253 -15.368 7.604 1.00 91.75 257 VAL A C 1
ATOM 2073 O O . VAL A 1 257 ? -13.296 -14.176 7.898 1.00 91.75 257 VAL A O 1
ATOM 2076 N N . VAL A 1 258 ? -14.165 -15.962 6.832 1.00 90.25 258 VAL A N 1
ATOM 2077 C CA . VAL A 1 258 ? -15.309 -15.255 6.244 1.00 90.25 258 VAL A CA 1
ATOM 2078 C C . VAL A 1 258 ? -16.214 -14.683 7.336 1.00 90.25 258 VAL A C 1
ATOM 2080 O O . VAL A 1 258 ? -16.554 -13.499 7.290 1.00 90.25 258 VAL A O 1
ATOM 2083 N N . ARG A 1 259 ? -16.493 -15.469 8.386 1.00 88.44 259 ARG A N 1
ATOM 2084 C CA . ARG A 1 259 ? -17.254 -15.008 9.555 1.00 88.44 259 ARG A CA 1
ATOM 2085 C C . ARG A 1 259 ? -16.596 -13.813 10.247 1.00 88.44 259 ARG A C 1
ATOM 2087 O O . ARG A 1 259 ? -17.293 -12.883 10.621 1.00 88.44 259 ARG A O 1
ATOM 2094 N N . LEU A 1 260 ? -15.272 -13.822 10.428 1.00 88.12 260 LEU A N 1
ATOM 2095 C CA . LEU A 1 260 ? -14.544 -12.717 11.074 1.00 88.12 260 LEU A CA 1
ATOM 2096 C C . LEU A 1 260 ? -14.473 -11.448 10.208 1.00 88.12 260 LEU A C 1
ATOM 2098 O O . LEU A 1 260 ? -14.297 -10.357 10.750 1.00 88.12 260 LEU A O 1
ATOM 2102 N N . LEU A 1 261 ? -14.597 -11.589 8.885 1.00 87.69 261 LEU A N 1
ATOM 2103 C CA . LEU A 1 261 ? -14.656 -10.477 7.933 1.00 87.69 261 LEU A CA 1
ATOM 2104 C C . LEU A 1 261 ? -16.054 -9.864 7.803 1.00 87.69 261 LEU A C 1
ATOM 2106 O O . LEU A 1 261 ? -16.194 -8.855 7.115 1.00 87.69 261 LEU A O 1
ATOM 2110 N N . ASN A 1 262 ? -17.077 -10.467 8.423 1.00 78.81 262 ASN A N 1
ATOM 2111 C CA . ASN A 1 262 ? -18.488 -10.142 8.195 1.00 78.81 262 ASN A CA 1
ATOM 2112 C C . ASN A 1 262 ? -18.846 -10.115 6.693 1.00 78.81 262 ASN A C 1
ATOM 2114 O O . ASN A 1 262 ? -19.666 -9.310 6.251 1.00 78.81 262 ASN A O 1
ATOM 2118 N N . GLY A 1 263 ? -18.179 -10.958 5.899 1.00 74.31 263 GLY A N 1
ATOM 2119 C CA . GLY A 1 263 ? -18.384 -11.056 4.458 1.00 74.31 263 GLY A CA 1
ATOM 2120 C C . GLY A 1 263 ? -19.390 -12.147 4.110 1.00 74.31 263 GLY A C 1
ATOM 2121 O O . GLY A 1 263 ? -19.531 -13.116 4.847 1.00 74.31 263 GLY A O 1
ATOM 2122 N N . ASN A 1 264 ? -20.047 -12.002 2.960 1.00 76.88 264 ASN A N 1
ATOM 2123 C CA . ASN A 1 264 ? -20.793 -13.090 2.333 1.00 76.88 264 ASN A CA 1
ATOM 2124 C C . ASN A 1 264 ? -19.902 -13.751 1.276 1.00 76.88 264 ASN A C 1
ATOM 2126 O O . ASN A 1 264 ? -19.357 -13.057 0.411 1.00 76.88 264 ASN A O 1
ATOM 2130 N N . GLU A 1 265 ? -19.774 -15.072 1.315 1.00 81.75 265 GLU A N 1
ATOM 2131 C CA . GLU A 1 265 ? -19.080 -15.865 0.307 1.00 81.75 265 GLU A CA 1
ATOM 2132 C C . GLU A 1 265 ? -20.052 -16.542 -0.664 1.00 81.75 265 GLU A C 1
ATOM 2134 O O . GLU A 1 265 ? -21.169 -16.924 -0.320 1.00 81.75 265 GLU A O 1
ATOM 2139 N N . PHE A 1 266 ? -19.610 -16.723 -1.906 1.00 84.25 266 PHE A N 1
ATOM 2140 C CA . PHE A 1 266 ? -20.305 -17.557 -2.877 1.00 84.25 266 PHE A CA 1
ATOM 2141 C C . PHE A 1 266 ? -19.299 -18.207 -3.830 1.00 84.25 266 PHE A C 1
ATOM 2143 O O . PHE A 1 266 ? -18.203 -17.689 -4.066 1.00 84.25 266 PHE A O 1
ATOM 2150 N N . SER A 1 267 ? -19.673 -19.361 -4.380 1.00 83.06 267 SER A N 1
ATOM 2151 C CA . SER A 1 267 ? -18.943 -20.042 -5.448 1.00 83.06 267 SER A CA 1
ATOM 2152 C C . SER A 1 267 ? -19.953 -20.589 -6.444 1.00 83.06 267 SER A C 1
ATOM 2154 O O . SER A 1 267 ? -20.849 -21.340 -6.067 1.00 83.06 267 SER A O 1
ATOM 2156 N N . VAL A 1 268 ? -19.824 -20.197 -7.710 1.00 83.62 268 VAL A N 1
ATOM 2157 C CA . VAL A 1 268 ? -20.677 -20.683 -8.797 1.00 83.62 268 VAL A CA 1
ATOM 2158 C C . VAL A 1 268 ? -19.781 -21.383 -9.802 1.00 83.62 268 VAL A C 1
ATOM 2160 O O . VAL A 1 268 ? -18.922 -20.757 -10.422 1.00 83.62 268 VAL A O 1
ATOM 2163 N N . SER A 1 269 ? -19.977 -22.689 -9.959 1.00 77.50 269 SER A N 1
ATOM 2164 C CA . SER A 1 269 ? -19.335 -23.447 -11.029 1.00 77.50 269 SER A CA 1
ATOM 2165 C C . SER A 1 269 ? -20.247 -23.420 -12.247 1.00 77.50 269 SER A C 1
ATOM 2167 O O . SER A 1 269 ? -21.345 -23.967 -12.213 1.00 77.50 269 SER A O 1
ATOM 2169 N N . GLY A 1 270 ? -19.810 -22.767 -13.323 1.00 62.00 270 GLY A N 1
ATOM 2170 C CA . GLY A 1 270 ? -20.502 -22.866 -14.602 1.00 62.00 270 GLY A CA 1
ATOM 2171 C C . GLY A 1 270 ? -20.335 -24.279 -15.151 1.00 62.00 270 GLY A C 1
ATOM 2172 O O . GLY A 1 270 ? -19.229 -24.658 -15.534 1.00 62.00 270 GLY A O 1
ATOM 2173 N N . SER A 1 271 ? -21.411 -25.063 -15.199 1.00 49.09 271 SER A N 1
ATOM 2174 C CA . SER A 1 271 ? -21.445 -26.287 -15.997 1.00 49.09 271 SER A CA 1
ATOM 2175 C C . SER A 1 271 ? -21.309 -25.882 -17.461 1.00 49.09 271 SER A C 1
ATOM 2177 O O . SER A 1 271 ? -22.234 -25.331 -18.056 1.00 49.09 271 SER A O 1
ATOM 2179 N N . GLY A 1 272 ? -20.116 -26.079 -18.018 1.00 47.50 272 GLY A N 1
ATOM 2180 C CA . GLY A 1 272 ? -19.796 -25.719 -19.390 1.00 47.50 272 GLY A CA 1
ATOM 2181 C C . GLY A 1 272 ? -20.630 -26.520 -20.382 1.00 47.50 272 GLY A C 1
ATOM 2182 O O . GLY A 1 272 ? -20.230 -27.602 -20.794 1.00 47.50 272 GLY A O 1
ATOM 2183 N N . ARG A 1 273 ? -21.768 -25.969 -20.797 1.00 39.91 273 ARG A N 1
ATOM 2184 C CA . ARG A 1 273 ? -22.401 -26.240 -22.090 1.00 39.91 273 ARG A CA 1
ATOM 2185 C C . ARG A 1 273 ? -23.189 -25.000 -22.494 1.00 39.91 273 ARG A C 1
ATOM 2187 O O . ARG A 1 273 ? -23.963 -24.469 -21.709 1.00 39.91 273 ARG A O 1
ATOM 2194 N N . GLY A 1 274 ? -22.878 -24.500 -23.687 1.00 43.22 274 GLY A N 1
ATOM 2195 C CA . GLY A 1 274 ? -23.283 -23.190 -24.184 1.00 43.22 274 GLY A CA 1
ATOM 2196 C C . GLY A 1 274 ? -24.773 -22.899 -24.028 1.00 43.22 274 GLY A C 1
ATOM 2197 O O . GLY A 1 274 ? -25.623 -23.708 -24.383 1.00 43.22 274 GLY A O 1
ATOM 2198 N N . GLY A 1 275 ? -25.063 -21.705 -23.526 1.00 31.39 275 GLY A N 1
ATOM 2199 C CA . GLY A 1 275 ? -26.408 -21.168 -23.416 1.00 31.39 275 GLY A CA 1
ATOM 2200 C C . GLY A 1 275 ? -26.420 -20.021 -22.420 1.00 31.39 275 GLY A C 1
ATOM 2201 O O . GLY A 1 275 ? -26.322 -20.240 -21.218 1.00 31.39 275 GLY A O 1
ATOM 2202 N N . LEU A 1 276 ? -26.515 -18.789 -22.919 1.00 42.69 276 LEU A N 1
ATOM 2203 C CA . LEU A 1 276 ? -26.931 -17.636 -22.124 1.00 42.69 276 LEU A CA 1
ATOM 2204 C C . LEU A 1 276 ? -28.309 -17.957 -21.525 1.00 42.69 276 LEU A C 1
ATOM 2206 O O . LEU A 1 276 ? -29.317 -17.868 -22.219 1.00 42.69 276 LEU A O 1
ATOM 2210 N N . GLY A 1 277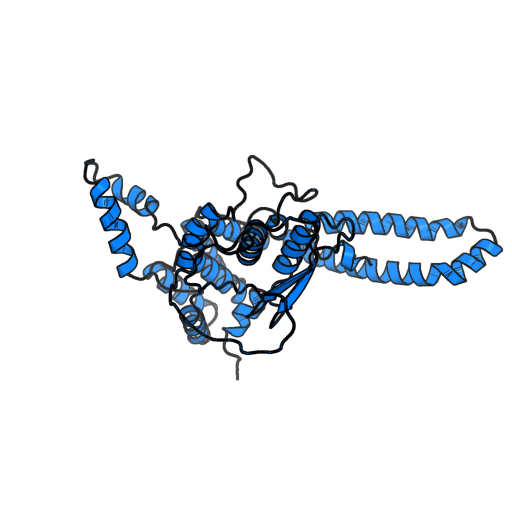 ? -28.348 -18.384 -20.265 1.00 32.44 277 GLY A N 1
ATOM 2211 C CA . GLY A 1 277 ? -29.576 -18.811 -19.607 1.00 32.44 277 GLY A CA 1
ATOM 2212 C C . GLY A 1 277 ? -29.494 -18.627 -18.099 1.00 32.44 277 GLY A C 1
ATOM 2213 O O . GLY A 1 277 ? -28.850 -19.410 -17.418 1.00 32.44 277 GLY A O 1
ATOM 2214 N N . ALA A 1 278 ? -30.169 -17.580 -17.624 1.00 34.41 278 ALA A N 1
ATOM 2215 C CA . ALA A 1 278 ? -30.636 -17.352 -16.256 1.00 34.41 278 ALA A CA 1
ATOM 2216 C C . ALA A 1 278 ? -29.606 -17.479 -15.113 1.00 34.41 278 ALA A C 1
ATOM 2218 O O . ALA A 1 278 ? -29.356 -18.546 -14.558 1.00 34.41 278 ALA A O 1
ATOM 2219 N N . VAL A 1 279 ? -29.123 -16.322 -14.650 1.00 36.91 279 VAL A N 1
ATOM 2220 C CA . VAL A 1 279 ? -28.589 -16.167 -13.291 1.00 36.91 279 VAL A CA 1
ATOM 2221 C C . VAL A 1 279 ? -29.758 -16.335 -12.315 1.00 36.91 279 VAL A C 1
ATOM 2223 O O . VAL A 1 279 ? -30.517 -15.401 -12.066 1.00 36.91 279 VAL A O 1
ATOM 2226 N N . GLY A 1 280 ? -29.939 -17.551 -11.802 1.00 31.62 280 GLY A N 1
ATOM 2227 C CA . GLY A 1 280 ? -30.836 -17.830 -10.688 1.00 31.62 280 GLY A CA 1
ATOM 2228 C C . GLY A 1 280 ? -30.216 -17.331 -9.387 1.00 31.62 280 GLY A C 1
ATOM 2229 O O . GLY A 1 280 ? -29.349 -17.984 -8.814 1.00 31.62 280 GLY A O 1
ATOM 2230 N N . LEU A 1 281 ? -30.662 -16.165 -8.922 1.00 39.22 281 LEU A N 1
ATOM 2231 C CA . LEU A 1 281 ? -30.563 -15.778 -7.517 1.00 39.22 281 LEU A CA 1
ATOM 2232 C C . LEU A 1 281 ? -31.412 -16.757 -6.699 1.00 39.22 281 LEU A C 1
ATOM 2234 O O . LEU A 1 281 ? -32.637 -16.678 -6.727 1.00 39.22 281 LEU A O 1
ATOM 2238 N N . ALA A 1 282 ? -30.776 -17.659 -5.960 1.00 31.78 282 ALA A N 1
ATOM 2239 C CA . ALA A 1 282 ? -31.444 -18.386 -4.890 1.00 31.78 282 ALA A CA 1
ATOM 2240 C C . ALA A 1 282 ? -30.488 -18.551 -3.709 1.00 31.78 282 ALA A C 1
ATOM 2242 O O . ALA A 1 282 ? -29.546 -19.341 -3.729 1.00 31.78 282 ALA A O 1
ATOM 2243 N N . ALA A 1 283 ? -30.750 -17.743 -2.686 1.00 33.41 283 ALA A N 1
ATOM 2244 C CA . ALA A 1 283 ? -30.263 -17.943 -1.339 1.00 33.41 283 ALA A CA 1
ATOM 2245 C C . ALA A 1 283 ? -30.776 -19.289 -0.799 1.00 33.41 283 ALA A C 1
ATOM 2247 O O . ALA A 1 283 ? -31.945 -19.615 -0.979 1.00 33.41 283 ALA A O 1
ATOM 2248 N N . GLY A 1 284 ? -29.884 -20.028 -0.137 1.00 39.72 284 GLY A N 1
ATOM 2249 C CA . GLY A 1 284 ? -30.166 -21.092 0.827 1.00 39.72 284 GLY A CA 1
ATOM 2250 C C . GLY A 1 284 ? -31.316 -22.049 0.515 1.00 39.72 284 GLY A C 1
ATOM 2251 O O . GLY A 1 284 ? -32.432 -21.818 0.955 1.00 39.72 284 GLY A O 1
ATOM 2252 N N . MET A 1 285 ? -31.010 -23.197 -0.092 1.00 31.08 285 MET A N 1
ATOM 2253 C CA . MET A 1 285 ? -31.760 -24.433 0.145 1.00 31.08 285 MET A CA 1
ATOM 2254 C C . MET A 1 285 ? -30.900 -25.647 -0.219 1.00 31.08 285 MET A C 1
ATOM 2256 O O . MET A 1 285 ? -30.441 -25.803 -1.347 1.00 31.08 285 MET A O 1
ATOM 2260 N N . SER A 1 286 ? -30.671 -26.500 0.775 1.00 36.00 286 SER A N 1
ATOM 2261 C CA . SER A 1 286 ? -30.076 -27.823 0.636 1.00 36.00 286 SER A CA 1
ATOM 2262 C C . SER A 1 286 ? -31.030 -28.753 -0.116 1.00 36.00 286 SER A C 1
ATOM 2264 O O . SER A 1 286 ? -32.146 -28.968 0.353 1.00 36.00 286 SER A O 1
ATOM 2266 N N . TYR A 1 287 ? -30.575 -29.367 -1.207 1.00 28.17 287 TYR A N 1
ATOM 2267 C CA . TYR A 1 287 ? -31.168 -30.607 -1.704 1.00 28.17 287 TYR A CA 1
ATOM 2268 C C . TYR A 1 287 ? -30.075 -31.629 -2.006 1.00 28.17 287 TYR A C 1
ATOM 2270 O O . TYR A 1 287 ? -29.150 -31.388 -2.779 1.00 28.17 287 TYR A O 1
ATOM 2278 N N . SER A 1 288 ? -30.200 -32.778 -1.351 1.00 38.25 288 SER A N 1
ATOM 2279 C CA . SER A 1 288 ? -29.514 -34.023 -1.661 1.00 38.25 288 SER A CA 1
ATOM 2280 C C . SER A 1 288 ? -29.876 -34.479 -3.076 1.00 38.25 288 SER A C 1
ATOM 2282 O O . SER A 1 288 ? -31.049 -34.550 -3.432 1.00 38.25 288 SER A O 1
ATOM 2284 N N . THR A 1 289 ? -28.881 -34.820 -3.896 1.00 28.83 289 THR A N 1
ATOM 2285 C CA . THR A 1 289 ? -29.097 -35.597 -5.125 1.00 28.83 289 THR A CA 1
ATOM 2286 C C . THR A 1 289 ? -27.998 -36.651 -5.258 1.00 28.83 289 THR A C 1
ATOM 2288 O O . THR A 1 289 ? -26.828 -36.389 -4.995 1.00 28.83 289 THR A O 1
ATOM 2291 N N . LEU A 1 290 ? -28.453 -37.862 -5.566 1.00 28.11 290 LEU A N 1
ATOM 2292 C CA . LEU A 1 290 ? -27.783 -39.165 -5.580 1.00 28.11 290 LEU A CA 1
ATOM 2293 C C . LEU A 1 290 ? -26.589 -39.269 -6.560 1.00 28.11 290 LEU A C 1
ATOM 2295 O O . LEU A 1 290 ? -26.477 -38.447 -7.470 1.00 28.11 290 LEU A O 1
ATOM 2299 N N . PRO A 1 291 ? -25.711 -40.285 -6.404 1.00 34.75 291 PRO A N 1
ATOM 2300 C CA . PRO A 1 291 ? -24.475 -40.413 -7.176 1.00 34.75 291 PRO A CA 1
ATOM 2301 C C . PRO A 1 291 ? -24.735 -40.968 -8.586 1.00 34.75 291 PRO A C 1
ATOM 2303 O O . PRO A 1 291 ? -25.519 -41.903 -8.754 1.00 34.75 291 PRO A O 1
ATOM 2306 N N . TYR A 1 292 ? -24.050 -40.424 -9.596 1.00 29.77 292 TYR A N 1
ATOM 2307 C CA . TYR A 1 292 ? -23.994 -40.983 -10.954 1.00 29.77 292 TYR A CA 1
ATOM 2308 C C . TYR A 1 292 ? -22.524 -41.226 -11.359 1.00 29.77 292 TYR A C 1
ATOM 2310 O O . TYR A 1 292 ? -21.641 -40.553 -10.822 1.00 29.77 292 TYR A O 1
ATOM 2318 N N . PRO A 1 293 ? -22.254 -42.234 -12.210 1.00 36.09 293 PRO A N 1
ATOM 2319 C CA . PRO A 1 293 ? -21.127 -43.144 -12.093 1.00 36.09 293 PRO A CA 1
ATOM 2320 C C . PRO A 1 293 ? -19.883 -42.695 -12.861 1.00 36.09 293 PRO A C 1
ATOM 2322 O O . PRO A 1 293 ? -19.941 -41.876 -13.778 1.00 36.09 293 PRO A O 1
ATOM 2325 N N . ASP A 1 294 ? -18.775 -43.326 -12.478 1.00 38.38 294 ASP A N 1
ATOM 2326 C CA . ASP A 1 294 ? -17.495 -43.361 -13.173 1.00 38.38 294 ASP A CA 1
ATOM 2327 C C . ASP A 1 294 ? -17.644 -43.528 -14.691 1.00 38.38 294 ASP A C 1
ATOM 2329 O O . ASP A 1 294 ? -18.089 -44.563 -15.190 1.00 38.38 294 ASP A O 1
ATOM 2333 N N . SER A 1 295 ? -17.163 -42.538 -15.438 1.00 33.06 295 SER A N 1
ATOM 2334 C CA . SER A 1 295 ? -16.731 -42.736 -16.817 1.00 33.06 295 SER A CA 1
ATOM 2335 C C . SER A 1 295 ? -15.396 -42.029 -17.028 1.00 33.06 295 SER A C 1
ATOM 2337 O O . SER A 1 295 ? -15.346 -40.808 -17.153 1.00 33.06 295 SER A O 1
ATOM 2339 N N . ALA A 1 296 ? -14.348 -42.854 -16.987 1.00 35.03 296 ALA A N 1
ATOM 2340 C CA . ALA A 1 296 ? -13.032 -42.728 -17.606 1.00 35.03 296 A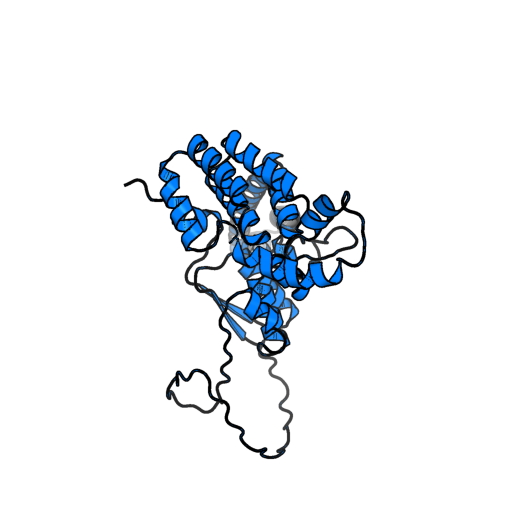LA A CA 1
ATOM 2341 C C . ALA A 1 296 ? -12.541 -41.308 -17.939 1.00 35.03 296 ALA A C 1
ATOM 2343 O O . ALA A 1 296 ? -12.970 -40.666 -18.895 1.00 35.03 296 ALA A O 1
ATOM 2344 N N . VAL A 1 297 ? -11.541 -40.883 -17.169 1.00 39.16 297 VAL A N 1
ATOM 2345 C CA . VAL A 1 297 ? -10.619 -39.803 -17.514 1.00 39.16 297 VAL A CA 1
ATOM 2346 C C . VAL A 1 297 ? -9.844 -40.229 -18.764 1.00 39.16 297 VAL A C 1
ATOM 2348 O O . VAL A 1 297 ? -8.964 -41.081 -18.684 1.00 39.16 297 VAL A O 1
ATOM 2351 N N . GLU A 1 298 ? -10.178 -39.659 -19.921 1.00 36.06 298 GLU A N 1
ATOM 2352 C CA . GLU A 1 298 ? -9.265 -39.643 -21.063 1.00 36.06 298 GLU A CA 1
ATOM 2353 C C . GLU A 1 298 ? -8.233 -38.532 -20.842 1.00 36.06 298 GLU A C 1
ATOM 2355 O O . GLU A 1 298 ? -8.555 -37.339 -20.822 1.00 36.06 298 GLU A O 1
ATOM 2360 N N . ASP A 1 299 ? -6.986 -38.959 -20.641 1.00 43.47 299 ASP A N 1
ATOM 2361 C CA . ASP A 1 299 ? -5.787 -38.129 -20.657 1.00 43.47 299 ASP A CA 1
ATOM 2362 C C . ASP A 1 299 ? -5.716 -37.331 -21.963 1.00 43.47 299 ASP A C 1
ATOM 2364 O O . ASP A 1 299 ? -5.492 -37.882 -23.040 1.00 43.47 299 ASP A O 1
ATOM 2368 N N . ASN A 1 300 ? -5.857 -36.010 -21.865 1.00 37.28 300 ASN A N 1
ATOM 2369 C CA . ASN A 1 300 ? -5.583 -35.104 -22.972 1.00 37.28 300 ASN A CA 1
ATOM 2370 C C . ASN A 1 300 ? -4.289 -34.325 -22.672 1.00 37.28 300 ASN A C 1
ATOM 2372 O O . ASN A 1 300 ? -4.306 -33.452 -21.796 1.00 37.28 300 ASN A O 1
ATOM 2376 N N . PRO A 1 301 ? -3.155 -34.622 -23.335 1.00 47.06 301 PRO A N 1
ATOM 2377 C CA . PRO A 1 301 ? -1.898 -33.945 -23.061 1.00 47.06 301 PRO A CA 1
ATOM 2378 C C . PRO A 1 301 ? -1.706 -32.678 -23.919 1.00 47.06 301 PRO A C 1
ATOM 2380 O O . PRO A 1 301 ? -2.082 -32.611 -25.085 1.00 47.06 301 PRO A O 1
ATOM 2383 N N . ALA A 1 302 ? -0.997 -31.709 -23.329 1.00 44.53 302 ALA A N 1
ATOM 2384 C CA . ALA A 1 302 ? -0.147 -30.715 -23.998 1.00 44.53 302 ALA A CA 1
ATOM 2385 C C . ALA A 1 302 ? -0.790 -29.547 -24.784 1.00 44.53 302 ALA A C 1
ATOM 2387 O O . ALA A 1 302 ? -0.357 -29.199 -25.881 1.00 44.53 302 ALA A O 1
ATOM 2388 N N . TRP A 1 303 ? -1.667 -28.787 -24.127 1.00 43.62 303 TRP A N 1
ATOM 2389 C CA . TRP A 1 303 ? -1.513 -27.327 -24.122 1.00 43.62 303 TRP A CA 1
ATOM 2390 C C . TRP A 1 303 ? -1.509 -26.856 -22.665 1.00 43.62 303 TRP A C 1
ATOM 2392 O O . TRP A 1 303 ? -2.529 -26.879 -21.989 1.00 43.62 303 TRP A O 1
ATOM 2402 N N . GLU A 1 304 ? -0.364 -26.448 -22.123 1.00 48.84 304 GLU A N 1
ATOM 2403 C CA . GLU A 1 304 ? -0.347 -25.713 -20.853 1.00 48.84 304 GLU A CA 1
ATOM 2404 C C . GLU A 1 304 ? -0.815 -24.278 -21.132 1.00 48.84 304 GLU A C 1
ATOM 2406 O O . GLU A 1 304 ? -0.017 -23.342 -21.203 1.00 48.84 304 GLU A O 1
ATOM 2411 N N . SER A 1 305 ? -2.117 -24.063 -21.348 1.00 60.47 305 SER A N 1
ATOM 2412 C CA . SER A 1 305 ? -2.626 -22.688 -21.348 1.00 60.47 305 SER A CA 1
ATOM 2413 C C . SER A 1 305 ? -2.607 -22.263 -19.901 1.00 60.47 305 SER A C 1
ATOM 2415 O O . SER A 1 305 ? -3.430 -22.696 -19.094 1.00 60.47 305 SER A O 1
ATOM 2417 N N . GLN A 1 306 ? -1.625 -21.426 -19.593 1.00 74.06 306 GLN A N 1
ATOM 2418 C CA . GLN A 1 306 ? -1.502 -20.705 -18.343 1.00 74.06 306 GLN A CA 1
ATOM 2419 C C . GLN A 1 306 ? -2.895 -20.312 -17.833 1.00 74.06 306 GLN A C 1
ATOM 2421 O O . GLN A 1 306 ? -3.602 -19.532 -18.480 1.00 74.06 306 GLN A O 1
ATOM 2426 N N . ARG A 1 307 ? -3.305 -20.872 -16.689 1.00 88.44 307 ARG A N 1
ATOM 2427 C CA . ARG A 1 307 ? -4.624 -20.618 -16.095 1.00 88.44 307 ARG A CA 1
ATOM 2428 C C . ARG A 1 307 ? -4.817 -19.108 -15.963 1.00 88.44 307 ARG A C 1
ATOM 2430 O O . ARG A 1 307 ? -4.022 -18.444 -15.301 1.00 88.44 307 ARG A O 1
ATOM 2437 N N . VAL A 1 308 ? -5.853 -18.552 -16.586 1.00 93.75 308 VAL A N 1
ATOM 2438 C CA . VAL A 1 308 ? -6.157 -17.118 -16.482 1.00 93.75 308 VAL A CA 1
ATOM 2439 C C . VAL A 1 308 ? -7.118 -16.894 -15.319 1.00 93.75 308 VAL A C 1
ATOM 2441 O O . VAL A 1 308 ? -8.140 -17.568 -15.214 1.00 93.75 308 VAL A O 1
ATOM 2444 N N . VAL A 1 309 ? -6.788 -15.947 -14.444 1.00 95.00 309 VAL A N 1
ATOM 2445 C CA . VAL A 1 309 ? -7.600 -15.555 -13.288 1.00 95.00 309 VAL A CA 1
ATOM 2446 C C . VAL A 1 309 ? -8.003 -14.094 -13.449 1.00 95.00 309 VAL A C 1
ATOM 2448 O O . VAL A 1 309 ? -7.150 -13.211 -13.534 1.00 95.00 309 VAL A O 1
ATOM 2451 N N . LEU A 1 310 ? -9.307 -13.829 -13.483 1.00 96.94 310 LEU A N 1
ATOM 2452 C CA . LEU A 1 310 ? -9.850 -12.475 -13.457 1.00 96.94 310 LEU A CA 1
ATOM 2453 C C . LEU A 1 310 ? -10.078 -12.052 -12.000 1.00 96.94 310 LEU A C 1
ATOM 2455 O O . LEU A 1 310 ? -11.012 -12.528 -11.361 1.00 96.94 310 LEU A O 1
ATOM 2459 N N . ALA A 1 311 ? -9.224 -11.179 -11.469 1.00 97.00 311 ALA A N 1
ATOM 2460 C CA . ALA A 1 311 ? -9.373 -10.618 -10.129 1.00 97.00 311 ALA A CA 1
ATOM 2461 C C . ALA A 1 311 ? -10.137 -9.289 -10.204 1.00 97.00 311 ALA A C 1
ATOM 2463 O O . ALA A 1 311 ? -9.665 -8.334 -10.828 1.00 97.00 311 ALA A O 1
ATOM 2464 N N . VAL A 1 312 ? -11.314 -9.235 -9.574 1.00 97.81 312 VAL A N 1
ATOM 2465 C CA . VAL A 1 312 ? -12.195 -8.059 -9.568 1.00 97.81 312 VAL A CA 1
ATOM 2466 C C . VAL A 1 312 ? -12.192 -7.412 -8.183 1.00 97.81 312 VAL A C 1
ATOM 2468 O O . VAL A 1 312 ? -12.581 -8.044 -7.207 1.00 97.81 312 VAL A O 1
ATOM 2471 N N . PHE A 1 313 ? -11.780 -6.147 -8.106 1.00 97.62 313 PHE A N 1
ATOM 2472 C CA . PHE A 1 313 ? -11.751 -5.343 -6.884 1.00 97.62 313 PHE A CA 1
ATOM 2473 C C . PHE A 1 313 ? -12.841 -4.265 -6.935 1.00 97.62 313 PHE A C 1
ATOM 2475 O O . PHE A 1 313 ? -12.758 -3.301 -7.700 1.00 97.62 313 PHE A O 1
ATOM 2482 N N . LEU A 1 314 ? -13.877 -4.413 -6.112 1.00 95.94 314 LEU A N 1
ATOM 2483 C CA . LEU A 1 314 ? -14.945 -3.422 -5.977 1.00 95.94 314 LEU A CA 1
ATOM 2484 C C . LEU A 1 314 ? -14.607 -2.468 -4.825 1.00 95.94 314 LEU A C 1
ATOM 2486 O O . LEU A 1 314 ? -14.451 -2.909 -3.693 1.00 95.94 314 LEU A O 1
ATOM 2490 N N . GLY A 1 315 ? -14.471 -1.172 -5.115 1.00 92.81 315 GLY A N 1
ATOM 2491 C CA . GLY A 1 315 ? -14.053 -0.151 -4.137 1.00 92.81 315 GLY A CA 1
ATOM 2492 C C . GLY A 1 315 ? -12.604 0.323 -4.304 1.00 92.81 315 GLY A C 1
ATOM 2493 O O . GLY A 1 315 ? -12.215 1.336 -3.729 1.00 92.81 315 GLY A O 1
ATOM 2494 N N . GLY A 1 316 ? -11.834 -0.340 -5.166 1.00 96.12 316 GLY A N 1
ATOM 2495 C CA . GLY A 1 316 ? -10.495 0.073 -5.565 1.00 96.12 316 GLY A CA 1
ATOM 2496 C C . GLY A 1 316 ? -9.426 -0.983 -5.292 1.00 96.12 316 GLY A C 1
ATOM 2497 O O . GLY A 1 316 ? -9.623 -1.900 -4.505 1.00 96.12 316 GLY A O 1
ATOM 2498 N N . CYS A 1 317 ? -8.281 -0.841 -5.959 1.00 97.50 317 CYS A N 1
ATOM 2499 C CA . CYS A 1 317 ? -7.124 -1.722 -5.809 1.00 97.50 317 CYS A CA 1
ATOM 2500 C C . CYS A 1 317 ? -5.836 -0.895 -5.789 1.00 97.50 317 CYS A C 1
ATOM 2502 O O . CYS A 1 317 ? -5.711 0.104 -6.509 1.00 97.50 317 CYS A O 1
ATOM 2504 N N . THR A 1 318 ? -4.881 -1.299 -4.963 1.00 98.38 318 THR A N 1
ATOM 2505 C CA . THR A 1 318 ? -3.575 -0.654 -4.823 1.00 98.38 318 THR A CA 1
ATOM 2506 C C . THR A 1 318 ? -2.545 -1.255 -5.778 1.00 98.38 318 THR A C 1
ATOM 2508 O O . THR A 1 318 ? -2.643 -2.402 -6.217 1.00 98.38 318 THR A O 1
ATOM 2511 N N . PHE A 1 319 ? -1.483 -0.501 -6.075 1.00 98.31 319 PHE A N 1
ATOM 2512 C CA . PHE A 1 319 ? -0.355 -1.053 -6.829 1.00 98.31 319 PHE A CA 1
ATOM 2513 C C . PHE A 1 319 ? 0.349 -2.199 -6.088 1.00 98.31 319 PHE A C 1
ATOM 2515 O O . PHE A 1 319 ? 0.834 -3.115 -6.751 1.00 98.31 319 PHE A O 1
ATOM 2522 N N . SER A 1 320 ? 0.358 -2.186 -4.750 1.00 98.31 320 SER A N 1
ATOM 2523 C CA . SER A 1 320 ? 0.922 -3.265 -3.932 1.00 98.31 320 SER A CA 1
ATOM 2524 C C . SER A 1 320 ? 0.144 -4.571 -4.094 1.00 98.31 320 SER A C 1
ATOM 2526 O O . SER A 1 320 ? 0.757 -5.615 -4.289 1.00 98.31 320 SER A O 1
ATOM 2528 N N . GLU A 1 321 ? -1.191 -4.527 -4.106 1.00 98.69 321 GLU A N 1
ATOM 2529 C CA . GLU A 1 321 ? -2.025 -5.717 -4.350 1.00 98.69 321 GLU A CA 1
ATOM 2530 C C . GLU A 1 321 ? -1.831 -6.269 -5.767 1.00 98.69 321 GLU A C 1
ATOM 2532 O O . GLU A 1 321 ? -1.676 -7.474 -5.965 1.00 98.69 321 GLU A O 1
ATOM 2537 N N . ILE A 1 322 ? -1.759 -5.383 -6.766 1.00 98.50 322 ILE A N 1
ATOM 2538 C CA . ILE A 1 322 ? -1.468 -5.778 -8.150 1.00 98.50 322 ILE A CA 1
ATOM 2539 C C . ILE A 1 322 ? -0.084 -6.439 -8.249 1.00 98.50 322 ILE A C 1
ATOM 2541 O O . ILE A 1 322 ? 0.070 -7.435 -8.960 1.00 98.50 322 ILE A O 1
ATOM 2545 N N . ALA A 1 323 ? 0.933 -5.890 -7.579 1.00 98.50 323 ALA A N 1
ATOM 2546 C CA . ALA A 1 323 ? 2.283 -6.450 -7.568 1.00 98.50 323 ALA A CA 1
ATOM 2547 C C . ALA A 1 323 ? 2.318 -7.821 -6.872 1.00 98.50 323 ALA A C 1
ATOM 2549 O O . ALA A 1 323 ? 2.825 -8.777 -7.459 1.00 98.50 323 ALA A O 1
ATOM 2550 N N . ALA A 1 324 ? 1.683 -7.944 -5.704 1.00 98.62 324 ALA A N 1
ATOM 2551 C CA . ALA A 1 324 ? 1.560 -9.193 -4.953 1.00 98.62 324 ALA A CA 1
ATOM 2552 C C . ALA A 1 324 ? 0.886 -10.303 -5.776 1.00 98.62 324 ALA A C 1
ATOM 2554 O O . ALA A 1 324 ? 1.410 -11.409 -5.883 1.00 98.62 324 ALA A O 1
ATOM 2555 N N . LEU A 1 325 ? -0.233 -10.008 -6.442 1.00 98.44 325 LEU A N 1
ATOM 2556 C CA . LEU A 1 325 ? -0.920 -11.001 -7.273 1.00 98.44 325 LEU A CA 1
ATOM 2557 C C . LEU A 1 325 ? -0.155 -11.336 -8.557 1.00 98.44 325 LEU A C 1
ATOM 2559 O O . LEU A 1 325 ? -0.195 -12.473 -9.017 1.00 98.44 325 LEU A O 1
ATOM 2563 N N . ARG A 1 326 ? 0.594 -10.391 -9.139 1.00 97.69 326 ARG A N 1
ATOM 2564 C CA . ARG A 1 326 ? 1.516 -10.708 -10.246 1.00 97.69 326 ARG A CA 1
ATOM 2565 C C . ARG A 1 326 ? 2.638 -11.641 -9.799 1.00 97.69 326 ARG A C 1
ATOM 2567 O O . ARG A 1 326 ? 2.986 -12.540 -10.562 1.00 97.69 326 ARG A O 1
ATOM 2574 N N . PHE A 1 327 ? 3.176 -11.434 -8.596 1.00 97.81 327 PHE A N 1
ATOM 2575 C CA . PHE A 1 327 ? 4.139 -12.343 -7.977 1.00 97.81 327 PHE A CA 1
ATOM 2576 C C . PHE A 1 327 ? 3.523 -13.736 -7.804 1.00 97.81 327 PHE A C 1
ATOM 2578 O O . PHE A 1 327 ? 4.054 -14.701 -8.346 1.00 97.81 327 PHE A O 1
ATOM 2585 N N . LEU A 1 328 ? 2.338 -13.829 -7.192 1.00 97.62 328 LEU A N 1
ATOM 2586 C CA . LEU A 1 328 ? 1.613 -15.094 -7.041 1.00 97.62 328 LEU A CA 1
ATOM 2587 C C . LEU A 1 328 ? 1.358 -15.782 -8.390 1.00 97.62 328 LEU A C 1
ATOM 2589 O O . LEU A 1 328 ? 1.522 -16.992 -8.513 1.00 97.62 328 LEU A O 1
ATOM 2593 N N . GLY A 1 329 ? 0.985 -15.018 -9.418 1.00 96.25 329 GLY A N 1
ATOM 2594 C CA . GLY A 1 329 ? 0.754 -15.550 -10.759 1.00 96.25 329 GLY A CA 1
ATOM 2595 C C . GLY A 1 329 ? 1.996 -16.184 -11.374 1.00 96.25 329 GLY A C 1
ATOM 2596 O O . GLY A 1 329 ? 1.916 -17.257 -11.972 1.00 96.25 329 GLY A O 1
ATOM 2597 N N . LYS A 1 330 ? 3.158 -15.555 -11.173 1.00 94.38 330 LYS A N 1
ATOM 2598 C CA . LYS A 1 330 ? 4.445 -16.106 -11.601 1.00 94.38 330 LYS A CA 1
ATOM 2599 C C . LYS A 1 330 ? 4.762 -17.416 -10.870 1.00 94.38 330 LYS A C 1
ATOM 2601 O O . LYS A 1 330 ? 5.109 -18.383 -11.536 1.00 94.38 330 LYS A O 1
ATOM 2606 N N . GLU A 1 331 ? 4.583 -17.457 -9.550 1.00 93.81 331 GLU A N 1
ATOM 2607 C CA . GLU A 1 331 ? 4.864 -18.645 -8.724 1.00 93.81 331 GLU A CA 1
ATOM 2608 C C . GLU A 1 331 ? 3.930 -19.826 -9.026 1.00 93.81 331 GLU A C 1
ATOM 2610 O O . GLU A 1 331 ? 4.337 -20.983 -8.976 1.00 93.81 331 GLU A O 1
ATOM 2615 N N . ARG A 1 332 ? 2.662 -19.555 -9.357 1.00 92.19 332 ARG A N 1
ATOM 2616 C CA . ARG A 1 332 ? 1.636 -20.594 -9.565 1.00 92.19 332 ARG A CA 1
ATOM 2617 C C . ARG A 1 332 ? 1.364 -20.918 -11.034 1.00 92.19 332 ARG A C 1
ATOM 2619 O O . ARG A 1 332 ? 0.411 -21.639 -11.321 1.00 92.19 332 ARG A O 1
ATOM 2626 N N . GLY A 1 333 ? 2.132 -20.352 -11.966 1.00 92.06 333 GLY A N 1
ATOM 2627 C CA . GLY A 1 333 ? 1.907 -20.552 -13.400 1.00 92.06 333 GLY A CA 1
ATOM 2628 C C . GLY A 1 333 ? 0.527 -20.070 -13.866 1.00 92.06 333 GLY A C 1
ATOM 2629 O O . GLY A 1 333 ? -0.092 -20.686 -14.733 1.00 92.06 333 GLY A O 1
ATOM 2630 N N . CYS A 1 334 ? 0.011 -18.980 -13.289 1.00 93.12 334 CYS A N 1
ATOM 2631 C CA . CYS A 1 334 ? -1.280 -18.400 -13.657 1.00 93.12 334 CYS A CA 1
ATOM 2632 C C . CYS A 1 334 ? -1.150 -16.923 -14.055 1.00 93.12 334 CYS A C 1
ATOM 2634 O O . CYS A 1 334 ? -0.213 -16.219 -13.675 1.00 93.12 334 CYS A O 1
ATOM 2636 N N . LYS A 1 335 ? -2.068 -16.442 -14.893 1.00 95.19 335 LYS A N 1
ATOM 2637 C CA . LYS A 1 335 ? -2.067 -15.062 -15.385 1.00 95.19 335 LYS A CA 1
ATOM 2638 C C . LYS A 1 335 ? -3.224 -14.298 -14.771 1.00 95.19 335 LYS A C 1
ATOM 2640 O O . LYS A 1 335 ? -4.378 -14.604 -15.048 1.00 95.19 335 LYS A O 1
ATOM 2645 N N . PHE A 1 336 ? -2.913 -13.256 -14.010 1.00 96.62 336 PHE A N 1
ATOM 2646 C CA . PHE A 1 336 ? -3.928 -12.352 -13.486 1.00 96.62 336 PHE A CA 1
ATOM 2647 C C . PHE A 1 336 ? -4.312 -11.272 -14.500 1.00 96.62 336 PHE A C 1
ATOM 2649 O O . PHE A 1 336 ? -3.452 -10.587 -15.064 1.00 96.62 336 PHE A O 1
ATOM 2656 N N . ILE A 1 337 ? -5.618 -11.093 -14.684 1.00 97.50 337 ILE A N 1
ATOM 2657 C CA . ILE A 1 337 ? -6.233 -9.910 -15.287 1.00 97.50 337 ILE A CA 1
ATOM 2658 C C . ILE A 1 337 ? -6.945 -9.168 -14.159 1.00 97.50 337 ILE A C 1
ATOM 2660 O O . ILE A 1 337 ? -7.690 -9.774 -13.395 1.00 97.50 337 ILE A O 1
ATOM 2664 N N . PHE A 1 338 ? -6.701 -7.866 -14.043 1.00 98.00 338 PHE A N 1
ATOM 2665 C CA . PHE A 1 338 ? -7.241 -7.045 -12.964 1.00 98.00 338 PHE A CA 1
ATOM 2666 C C . PHE A 1 338 ? -8.369 -6.167 -13.490 1.00 98.00 338 PHE A C 1
ATOM 2668 O O . PHE A 1 338 ? -8.172 -5.418 -14.449 1.00 98.00 338 PHE A O 1
ATOM 2675 N N . LEU A 1 339 ? -9.518 -6.227 -12.829 1.00 98.19 339 LEU A N 1
ATOM 2676 C CA . LEU A 1 339 ? -10.604 -5.266 -12.973 1.00 98.19 339 LEU A CA 1
ATOM 2677 C C . LEU A 1 339 ? -10.780 -4.572 -11.629 1.00 98.19 339 LEU A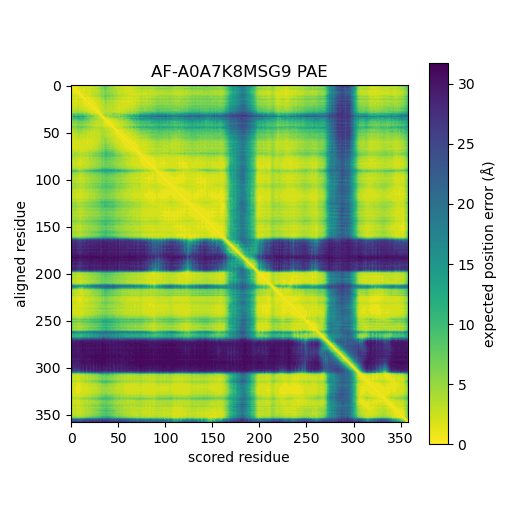 C 1
ATOM 2679 O O . LEU A 1 339 ? -10.820 -5.221 -10.589 1.00 98.19 339 LEU A O 1
ATOM 2683 N N . THR A 1 340 ? -10.866 -3.251 -11.634 1.00 98.06 340 THR A N 1
ATOM 2684 C CA . THR A 1 340 ? -11.093 -2.480 -10.413 1.00 98.06 340 THR A CA 1
ATOM 2685 C C . THR A 1 340 ? -11.921 -1.248 -10.725 1.00 98.06 340 THR A C 1
ATOM 2687 O O . THR A 1 340 ? -11.797 -0.690 -11.815 1.00 98.06 340 THR A O 1
ATOM 2690 N N . THR A 1 341 ? -12.738 -0.802 -9.771 1.00 97.25 341 THR A N 1
ATOM 2691 C CA . THR A 1 341 ? -13.473 0.467 -9.902 1.00 97.25 341 THR A CA 1
ATOM 2692 C C . THR A 1 341 ? -12.529 1.669 -9.946 1.00 97.25 341 THR A C 1
ATOM 2694 O O . THR A 1 341 ? -12.818 2.655 -10.616 1.00 97.25 341 THR A O 1
ATOM 2697 N N . ALA A 1 342 ? -11.386 1.589 -9.257 1.00 96.81 342 ALA A N 1
ATOM 2698 C CA . ALA A 1 342 ? -10.345 2.612 -9.276 1.00 96.81 342 ALA A CA 1
ATOM 2699 C C . ALA A 1 342 ? -8.978 2.048 -8.863 1.00 96.81 342 ALA A C 1
ATOM 2701 O O . ALA A 1 342 ? -8.881 1.084 -8.102 1.00 96.81 342 ALA A O 1
ATOM 2702 N N . ILE A 1 343 ? -7.899 2.693 -9.309 1.00 97.62 343 ILE A N 1
ATOM 2703 C CA . ILE A 1 343 ? -6.592 2.540 -8.662 1.00 97.62 343 ILE A CA 1
ATOM 2704 C C . ILE A 1 343 ? -6.535 3.510 -7.485 1.00 97.62 343 ILE A C 1
ATOM 2706 O O . ILE A 1 343 ? -6.660 4.725 -7.674 1.00 97.62 343 ILE A O 1
ATOM 2710 N N . THR A 1 344 ? -6.353 2.978 -6.279 1.00 97.06 344 THR A N 1
ATOM 2711 C CA . THR A 1 344 ? -6.452 3.746 -5.033 1.00 97.06 344 THR A CA 1
ATOM 2712 C C . THR A 1 344 ? -5.219 3.590 -4.143 1.00 97.06 344 THR A C 1
ATOM 2714 O O . THR A 1 344 ? -4.317 2.795 -4.415 1.00 97.06 344 THR A O 1
ATOM 2717 N N . ASN A 1 345 ? -5.164 4.407 -3.097 1.00 96.56 345 ASN A N 1
ATOM 2718 C CA . ASN A 1 345 ? -4.222 4.327 -1.990 1.00 96.56 345 ASN A CA 1
ATOM 2719 C C . ASN A 1 345 ? -4.882 4.929 -0.737 1.00 96.56 345 ASN A C 1
ATOM 2721 O O . ASN A 1 345 ? -5.980 5.485 -0.800 1.00 96.56 345 ASN A O 1
ATOM 2725 N N . SER A 1 346 ? -4.203 4.830 0.400 1.00 93.88 346 SER A N 1
ATOM 2726 C CA . SER A 1 346 ? -4.718 5.324 1.676 1.00 93.88 346 SER A CA 1
ATOM 2727 C C . SER A 1 346 ? -4.965 6.837 1.694 1.00 93.88 346 SER A C 1
ATOM 2729 O O . SER A 1 346 ? -5.947 7.264 2.286 1.00 93.88 346 SER A O 1
ATOM 2731 N N . ALA A 1 347 ? -4.145 7.649 1.016 1.00 94.12 347 ALA A N 1
ATOM 2732 C CA . ALA A 1 347 ? -4.357 9.098 0.940 1.00 94.12 347 ALA A CA 1
ATOM 2733 C C . ALA A 1 347 ? -5.654 9.438 0.194 1.00 94.12 347 ALA A C 1
ATOM 2735 O O . ALA A 1 347 ? -6.502 10.126 0.750 1.00 94.12 347 ALA A O 1
ATOM 2736 N N . ARG A 1 348 ? -5.873 8.851 -0.991 1.00 94.75 348 ARG A N 1
ATOM 2737 C CA . ARG A 1 348 ? -7.120 9.025 -1.760 1.00 94.75 348 ARG A CA 1
ATOM 2738 C C . ARG A 1 348 ? -8.349 8.564 -0.979 1.00 94.75 348 ARG A C 1
ATOM 2740 O O . ARG A 1 348 ? -9.415 9.155 -1.108 1.00 94.75 348 ARG A O 1
ATOM 2747 N N . MET A 1 349 ? -8.204 7.501 -0.184 1.00 93.94 349 MET A N 1
ATOM 2748 C CA . MET A 1 349 ? -9.275 7.008 0.680 1.00 93.94 349 MET A CA 1
ATOM 2749 C C . MET A 1 349 ? -9.615 8.012 1.787 1.00 93.94 349 MET A C 1
ATOM 2751 O O . MET A 1 349 ? -10.791 8.281 2.000 1.00 93.94 349 MET A O 1
ATOM 2755 N N . MET A 1 350 ? -8.612 8.585 2.462 1.00 95.12 350 MET A N 1
ATOM 2756 C CA . MET A 1 350 ? -8.838 9.599 3.500 1.00 95.12 350 MET A CA 1
ATOM 2757 C C . MET A 1 350 ? -9.376 10.908 2.917 1.00 95.12 350 MET A C 1
ATOM 2759 O O . MET A 1 350 ? -10.307 11.479 3.473 1.00 95.12 350 MET A O 1
ATOM 2763 N N . GLU A 1 351 ? -8.847 11.356 1.778 1.00 93.75 351 GLU A N 1
ATOM 2764 C CA . GLU A 1 351 ? -9.331 12.542 1.061 1.00 93.75 351 GLU A CA 1
ATOM 2765 C C . GLU A 1 351 ? -10.814 12.417 0.705 1.00 93.75 351 GLU A C 1
ATOM 2767 O O . GLU A 1 351 ? -11.563 13.367 0.890 1.00 93.75 351 GLU A O 1
ATOM 2772 N N . ALA A 1 352 ? -11.269 11.232 0.285 1.00 92.81 352 ALA A N 1
ATOM 2773 C CA . ALA A 1 352 ? -12.683 10.986 0.000 1.00 92.81 352 ALA A CA 1
ATOM 2774 C C . ALA A 1 352 ? -13.590 11.072 1.244 1.00 92.81 352 ALA A C 1
ATOM 2776 O O . ALA A 1 352 ? -14.806 11.195 1.100 1.00 92.81 352 ALA A O 1
ATOM 2777 N N . MET A 1 353 ? -13.026 10.971 2.453 1.00 93.31 353 MET A N 1
ATOM 2778 C CA . MET A 1 353 ? -13.761 11.103 3.718 1.00 93.31 353 MET A CA 1
ATOM 2779 C C . MET A 1 353 ? -13.778 12.540 4.243 1.00 93.31 353 MET A C 1
ATOM 2781 O O . MET A 1 353 ? -14.603 12.863 5.103 1.00 93.31 353 MET A O 1
ATOM 2785 N N . ILE A 1 354 ? -12.872 13.389 3.756 1.00 92.19 354 ILE A N 1
ATOM 2786 C CA . ILE A 1 354 ? -12.803 14.808 4.097 1.00 92.19 354 ILE A CA 1
ATOM 2787 C C . ILE A 1 354 ? -13.806 15.558 3.224 1.00 92.19 354 ILE A C 1
ATOM 2789 O O . ILE A 1 354 ? -13.866 15.353 2.015 1.00 92.19 354 ILE A O 1
ATOM 2793 N N . GLU A 1 355 ? -14.616 16.420 3.837 1.00 82.31 355 GLU A N 1
ATOM 2794 C CA . GLU A 1 355 ? -15.531 17.248 3.060 1.00 82.31 355 GLU A CA 1
ATOM 2795 C C . GLU A 1 355 ? -14.749 18.224 2.185 1.00 82.31 355 GLU A C 1
ATOM 2797 O O . GLU A 1 355 ? -13.808 18.883 2.634 1.00 82.31 355 GLU A O 1
ATOM 2802 N N . ALA A 1 356 ? -15.146 18.316 0.917 1.00 69.44 356 ALA A N 1
ATOM 2803 C CA . ALA A 1 356 ? -14.622 19.339 0.035 1.00 69.44 356 ALA A CA 1
ATOM 2804 C C . ALA A 1 356 ? -15.007 20.711 0.602 1.00 69.44 356 ALA A C 1
ATOM 2806 O O . ALA A 1 356 ? -16.177 20.952 0.898 1.00 69.44 356 ALA A O 1
ATOM 2807 N N . LYS A 1 357 ? -14.027 21.611 0.745 1.00 59.19 357 LYS A N 1
ATOM 2808 C CA . LYS A 1 357 ? -14.324 23.022 1.010 1.00 59.19 357 LYS A CA 1
ATOM 2809 C C . LYS A 1 357 ? -15.151 23.535 -0.175 1.00 59.19 357 LYS A C 1
ATOM 2811 O O . LYS A 1 357 ? -14.677 23.454 -1.308 1.00 59.19 357 LYS A O 1
ATOM 2816 N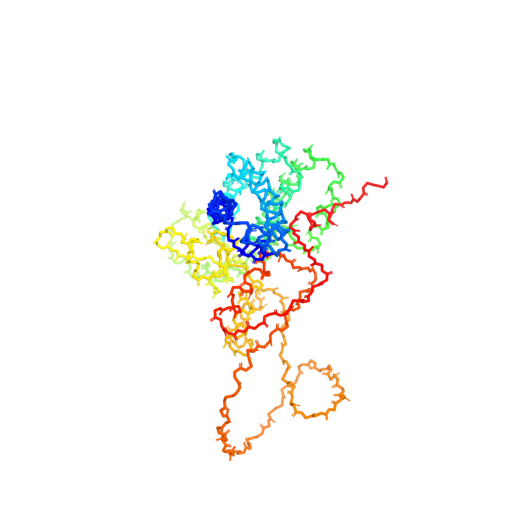 N . ALA A 1 358 ? -16.392 23.931 0.109 1.00 45.75 358 ALA A N 1
ATOM 2817 C CA . ALA A 1 358 ? -17.341 24.472 -0.861 1.00 45.75 358 ALA A CA 1
ATOM 2818 C C . ALA A 1 358 ? -16.836 25.774 -1.492 1.00 45.75 358 ALA A C 1
ATOM 2820 O O . ALA A 1 358 ? -16.128 26.532 -0.785 1.00 45.75 358 ALA A O 1
#

InterPro domains:
  IPR001619 Sec1-like protein [PF00995] (2-351)
  IPR001619 Sec1-like protein [PTHR11679] (2-352)
  IPR027482 Sec1-like, domain 2 [G3DSA:3.40.50.1910] (188-358)
  IPR036045 Sec1-like superfamily [SSF56815] (2-355)
  IPR043127 Sec1-like, domain 3a [G3DSA:3.90.830.10] (1-73)
  IPR043155 Vacuolar protein sorting-associated protein 33, domain 3b [G3DSA:1.25.40.850] (75-169)

Sequence (358 aa):
QVFSQIRNEHFSNVFGFLSQKSRNLQAQYDRRRGMDIKQMKDFVSQELKGLKQEHRLLSLHIGACESIMKKKTKQDFQETIKAEHSLLEGFDVRESTSFIEEHIDRQVSPIESLRLMCLLSITENGLIPKDYRSLKTQYLQSYGPEHLLTFHNLKRIGLLTEQSAGETLTAVENKVSKLVTDRAAGKITDAFNSLARKSNFRAISKKLGLIPRLDGEYDLKMPRDMAYVFGGAYVPLSCKIIEQVLERRGWQGLEEVVRLLNGNEFSVSGSGRGGLGAVGLAAGMSYSTLPYPDSAVEDNPAWESQRVVLAVFLGGCTFSEIAALRFLGKERGCKFIFLTTAITNSARMMEAMIEAKA

Nearest PDB structures (foldseek):
  4bx9-assembly1_A  TM=9.099E-01  e=1.742E-14  Homo sapiens
  4bx9-assembly2_B  TM=8.921E-01  e=4.890E-14  Homo sapiens
  5bv0-assembly1_A  TM=8.356E-01  e=3.522E-14  Thermochaetoides thermophila DSM 1495
  5bv1-assembly1_A  TM=8.442E-01  e=7.786E-13  Thermochaetoides thermophila DSM 1495
  5bv1-assembly2_C  TM=8.333E-01  e=1.728E-12  Thermochaetoides thermophila DSM 1495

pLDDT: mean 82.84, std 20.58, range [28.11, 98.69]

Radius of gyration: 26.76 Å; Cα contacts (8 Å, |Δi|>4): 304; chains: 1; bounding box: 68×68×86 Å

Mean predicted aligned error: 10.83 Å

Solvent-accessible surface area (backbone atoms only — not comparable to full-atom values): 21434 Å² total; per-residue (Å²): 113,70,63,80,73,41,76,66,50,43,71,89,54,44,60,61,51,52,53,52,52,48,54,54,51,52,54,59,61,56,54,65,81,76,52,54,75,67,54,45,52,49,40,61,74,71,44,47,65,56,54,52,51,51,50,55,54,48,54,53,51,48,56,51,50,52,56,51,48,64,51,62,72,34,66,71,50,50,53,50,50,49,38,56,47,31,43,74,74,68,39,65,60,66,60,38,48,51,50,48,50,51,41,35,74,67,59,72,42,76,61,60,43,51,49,54,52,24,48,50,11,50,43,51,58,20,26,56,61,67,56,43,50,49,55,52,50,53,43,32,70,61,76,35,68,77,48,57,57,22,52,50,45,33,35,74,74,60,42,40,36,61,44,64,76,70,72,55,50,64,64,46,53,75,47,46,78,74,49,74,84,63,93,58,86,85,61,43,65,64,50,51,61,68,58,49,75,79,18,51,47,55,53,44,30,66,75,71,54,25,52,64,86,63,100,65,84,68,56,69,90,67,58,91,57,52,17,38,69,50,73,36,61,36,33,57,63,74,52,52,50,52,49,52,30,64,75,62,76,41,65,81,95,38,62,70,54,39,59,61,64,74,54,88,87,86,86,83,82,79,78,90,64,94,69,99,70,78,91,77,88,73,81,89,80,94,75,91,77,83,93,80,80,94,74,80,87,78,89,80,87,88,76,87,71,59,50,72,43,80,49,74,31,85,88,32,40,38,71,52,54,55,30,27,46,52,50,50,16,65,78,68,56,31,43,74,44,84,45,54,78,38,85,46,52,72,64,62,55,49,54,73,39,43,77,77,84,128

Organism: NCBI:txid449384

Foldseek 3Di:
DLCVVPLLAQLVCNQVVLVVVVVVLVVVVCVCVPDDPVRNVCCVVPPVVVSVVSVVVSVVSNVVSVVVVVVCPDPLNVVLLVLLLCLLVVHPLVVSLVNLLVCLQVPVDLLSSLLSQLSSCQSQVADAPVSLVVSVVSNCVRPHVLCVQLQVLCCVVRSHHHDDPVVLPVLCVVCCVVVVVDDDPPCVVVVVVVVRDCRLSNVLCVVLVFAPDDPDAQPSVDHPALCSLVRRSGRPSLLSCVVVCVVVVHCPPCVSNCVSVVHDDDDDDPPDDDDPDDPDDDDDDDDDDDDDDDDDDDDDDDDPPQAEDEAEAEPEDESSSVSRVVVVSVVVSHHYDYHYPYHDDSSRVSVVSRDDDD